Protein AF-A0A932JBV2-F1 (afdb_monomer_lite)

Sequence (285 aa):
MGPLNLKDMANRTVQHQVPENVKLKHADCPDIVRLELTNTCNLACPHCRHHSKEKRKPENYSPYYKTPIDMTEDQVAAIFDEVAPYKPSVTLNVANEPLIAHTFPFAVRKVKECGLSGTFNTNGVTLDRKIAQLLVDVEYDSVNISIDAVTPETLKLARGITRLDHLIKNVEMLLEIRGEKKTPRVGVTFVETDYNYHEIVWNGERMNKLRDLHNSGRWDEIPFCQPCDYWVETFDMKEEERDGFLIRNPSPYTTFYNVKSRLDNWNKDLHDRQGTGKTRDHSDI

Structure (mmCIF, N/CA/C/O backbone):
data_AF-A0A932JBV2-F1
#
_entry.id   AF-A0A932JBV2-F1
#
loop_
_atom_site.group_PDB
_atom_site.id
_atom_site.type_symbol
_atom_site.label_atom_id
_atom_site.label_alt_id
_atom_site.label_comp_id
_atom_site.label_asym_id
_atom_site.label_entity_id
_atom_site.label_seq_id
_atom_site.pdbx_PDB_ins_code
_atom_site.Cartn_x
_atom_site.Cartn_y
_atom_site.Cartn_z
_atom_site.occupancy
_atom_site.B_iso_or_equiv
_atom_site.auth_seq_id
_atom_site.auth_comp_id
_atom_site.auth_asym_id
_atom_site.auth_atom_id
_atom_site.pdbx_PDB_model_num
ATOM 1 N N . MET A 1 1 ? 0.373 15.669 -43.348 1.00 37.44 1 MET A N 1
ATOM 2 C CA . MET A 1 1 ? -0.234 15.928 -42.025 1.00 37.44 1 MET A CA 1
ATOM 3 C C . MET A 1 1 ? 0.853 16.518 -41.145 1.00 37.44 1 MET A C 1
ATOM 5 O O . MET A 1 1 ? 1.926 15.933 -41.093 1.00 37.44 1 MET A O 1
ATOM 9 N N . GLY A 1 2 ? 0.643 17.710 -40.581 1.00 38.84 2 GLY A N 1
ATOM 10 C CA . GLY A 1 2 ? 1.632 18.351 -39.705 1.00 38.84 2 GLY A CA 1
ATOM 11 C C . GLY A 1 2 ? 1.777 17.615 -38.364 1.00 38.84 2 GLY A C 1
ATOM 12 O O . GLY A 1 2 ? 0.879 16.852 -38.002 1.00 38.84 2 GLY A O 1
ATOM 13 N N . PRO A 1 3 ? 2.890 17.812 -37.636 1.00 35.19 3 PRO A N 1
ATOM 14 C CA . PRO A 1 3 ? 3.133 17.132 -36.370 1.00 35.19 3 PRO A CA 1
ATOM 15 C C . PRO A 1 3 ? 2.119 17.580 -35.307 1.00 35.19 3 PRO A C 1
ATOM 17 O O . PRO A 1 3 ? 1.894 18.773 -35.107 1.00 35.19 3 PRO A O 1
ATOM 20 N N . LEU A 1 4 ? 1.503 16.606 -34.635 1.00 35.00 4 LEU A N 1
ATOM 21 C CA . LEU A 1 4 ? 0.584 16.815 -33.515 1.00 35.00 4 LEU A CA 1
ATOM 22 C C . LEU A 1 4 ? 1.307 17.523 -32.357 1.00 35.00 4 LEU A C 1
ATOM 24 O O . LEU A 1 4 ? 2.302 17.030 -31.829 1.00 35.00 4 LEU A O 1
ATOM 28 N N . ASN A 1 5 ? 0.797 18.692 -31.971 1.00 37.09 5 ASN A N 1
ATOM 29 C CA . ASN A 1 5 ? 1.3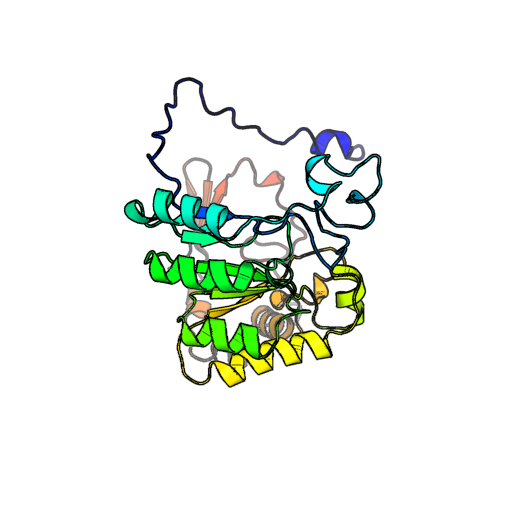02 19.519 -30.881 1.00 37.09 5 ASN A CA 1
ATOM 30 C C . ASN A 1 5 ? 0.804 18.984 -29.524 1.00 37.09 5 ASN A C 1
ATOM 32 O O . ASN A 1 5 ? -0.398 18.914 -29.275 1.00 37.09 5 ASN A O 1
ATOM 36 N N . LEU A 1 6 ? 1.731 18.662 -28.616 1.00 37.84 6 LEU A N 1
ATOM 37 C CA . LEU A 1 6 ? 1.460 18.199 -27.244 1.00 37.84 6 LEU A CA 1
ATOM 38 C C . LEU A 1 6 ? 0.549 19.141 -26.430 1.00 37.84 6 LEU A C 1
ATOM 40 O O . LEU A 1 6 ? -0.163 18.677 -25.539 1.00 37.84 6 LEU A O 1
ATOM 44 N N . LYS A 1 7 ? 0.511 20.445 -26.744 1.00 38.88 7 LYS A N 1
ATOM 45 C CA . LYS A 1 7 ? -0.398 21.406 -26.091 1.00 38.88 7 LYS A CA 1
ATOM 46 C C . LYS A 1 7 ? -1.871 21.178 -26.450 1.00 38.88 7 LYS A C 1
ATOM 48 O O . LYS A 1 7 ? -2.731 21.436 -25.613 1.00 38.88 7 LYS A O 1
ATOM 53 N N . ASP A 1 8 ? -2.165 20.639 -27.633 1.00 40.28 8 ASP A N 1
ATOM 54 C CA . ASP A 1 8 ? -3.545 20.402 -28.081 1.00 40.28 8 ASP A CA 1
ATOM 55 C C . ASP A 1 8 ? -4.151 19.130 -27.464 1.00 40.28 8 ASP A C 1
ATOM 57 O O . ASP A 1 8 ? -5.373 18.993 -27.377 1.00 40.28 8 ASP A O 1
ATOM 61 N N . MET A 1 9 ? -3.311 18.204 -26.985 1.00 40.78 9 MET A N 1
ATOM 62 C CA . MET A 1 9 ? -3.751 16.975 -26.312 1.00 40.78 9 MET A CA 1
ATOM 63 C C . MET A 1 9 ? -4.092 17.198 -24.832 1.00 40.78 9 MET A C 1
ATOM 65 O O . MET A 1 9 ? -5.003 16.552 -24.317 1.00 40.78 9 MET A O 1
ATOM 69 N N . ALA A 1 10 ? -3.430 18.144 -24.158 1.00 37.16 10 ALA A N 1
ATOM 70 C CA . ALA A 1 10 ? -3.670 18.444 -22.742 1.00 37.16 10 ALA A CA 1
ATOM 71 C C . ALA A 1 10 ? -5.063 19.058 -22.472 1.00 37.16 10 ALA A C 1
ATOM 73 O O . ALA A 1 10 ? -5.629 18.870 -21.396 1.00 37.16 10 ALA A O 1
ATOM 74 N N . ASN A 1 11 ? -5.656 19.727 -23.466 1.00 37.28 11 ASN A N 1
ATOM 75 C CA . ASN A 1 11 ? -6.971 20.371 -23.352 1.00 37.28 11 ASN A CA 1
ATOM 76 C C . ASN A 1 11 ? -8.160 19.453 -23.691 1.00 37.28 11 ASN A C 1
ATOM 78 O O . ASN A 1 11 ? -9.303 19.899 -23.650 1.00 37.28 11 ASN A O 1
ATOM 82 N N . ARG A 1 12 ? -7.931 18.167 -24.001 1.00 38.06 12 ARG A N 1
ATOM 83 C CA . ARG A 1 12 ? -9.000 17.187 -24.290 1.00 38.06 12 ARG A CA 1
ATOM 84 C C . ARG A 1 12 ? -9.457 16.388 -23.071 1.00 38.06 12 ARG A C 1
ATOM 86 O O . ARG A 1 12 ? -10.070 15.332 -23.222 1.00 38.06 12 ARG A O 1
ATOM 93 N N . THR A 1 13 ? -9.203 16.883 -21.863 1.00 34.75 13 THR A N 1
ATOM 94 C CA . THR A 1 13 ? -9.929 16.378 -20.698 1.00 34.75 13 THR A CA 1
ATOM 95 C C . THR A 1 13 ? -11.369 16.839 -20.857 1.00 34.75 13 THR A C 1
ATOM 97 O O . THR A 1 13 ? -11.682 18.000 -20.606 1.00 34.75 13 THR A O 1
ATOM 100 N N . VAL A 1 14 ? -12.243 15.951 -21.330 1.00 35.62 14 VAL A N 1
ATOM 101 C CA . VAL A 1 14 ? -13.686 16.156 -21.232 1.00 35.62 14 VAL A CA 1
ATOM 102 C C . VAL A 1 14 ? -13.983 16.217 -19.737 1.00 35.62 14 VAL A C 1
ATOM 104 O O . VAL A 1 14 ? -14.142 15.194 -19.077 1.00 35.62 14 VAL A O 1
ATOM 107 N N . GLN A 1 15 ? -13.981 17.421 -19.168 1.00 39.69 15 GLN A N 1
ATOM 108 C CA . GLN A 1 15 ? -14.648 17.649 -17.903 1.00 39.69 15 GLN A CA 1
ATOM 109 C C . GLN A 1 15 ? -16.124 17.447 -18.207 1.00 39.69 15 GLN A C 1
ATOM 111 O O . GLN A 1 15 ? -16.790 18.341 -18.726 1.00 39.69 15 GLN 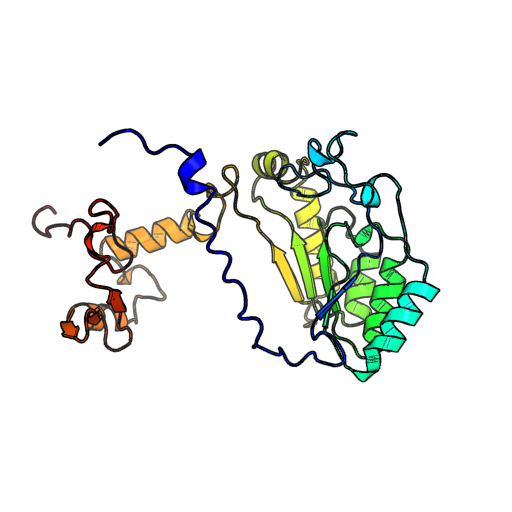A O 1
ATOM 116 N N . HIS A 1 16 ? -16.625 16.240 -17.959 1.00 42.59 16 HIS A N 1
ATOM 117 C CA . HIS A 1 16 ? -18.056 16.038 -17.837 1.00 42.59 16 HIS A CA 1
ATOM 118 C C . HIS A 1 16 ? -18.501 16.891 -16.650 1.00 42.59 16 HIS A C 1
ATOM 120 O O . HIS A 1 16 ? -18.395 16.478 -15.498 1.00 42.59 16 HIS A O 1
ATOM 126 N N . GLN A 1 17 ? -18.918 18.124 -16.935 1.00 47.06 17 GLN A N 1
ATOM 127 C CA . GLN A 1 17 ? -19.646 18.933 -15.979 1.00 47.06 17 GLN A CA 1
ATOM 128 C C . GLN A 1 17 ? -20.904 18.139 -15.647 1.00 47.06 17 GLN A C 1
ATOM 130 O O . GLN A 1 17 ? -21.738 17.884 -16.517 1.00 47.06 17 GLN A O 1
ATOM 135 N N . VAL A 1 18 ? -20.973 17.655 -14.409 1.00 51.88 18 VAL A N 1
ATOM 136 C CA . VAL A 1 18 ? -22.175 17.020 -13.880 1.00 51.88 18 VAL A CA 1
ATOM 137 C C . VAL A 1 18 ? -23.300 18.050 -14.040 1.00 51.88 18 VAL A C 1
ATOM 139 O O . VAL A 1 18 ? -23.134 19.167 -13.547 1.00 51.88 18 VAL A O 1
ATOM 142 N N . PRO A 1 19 ? -24.388 17.739 -14.768 1.00 57.28 19 PRO A N 1
ATOM 143 C CA . PRO A 1 19 ? -25.463 18.697 -14.998 1.00 57.28 19 PRO A CA 1
ATOM 144 C C . PRO A 1 19 ? -25.981 19.256 -13.667 1.00 57.28 19 PRO A C 1
ATOM 146 O O . PRO A 1 19 ? -26.176 18.491 -12.723 1.00 57.28 19 PRO A O 1
ATOM 149 N N . GLU A 1 20 ? -26.213 20.571 -13.582 1.00 58.66 20 GLU A N 1
ATOM 150 C CA . GLU A 1 20 ? -26.585 21.289 -12.341 1.00 58.66 20 GLU A CA 1
ATOM 151 C C . GLU A 1 20 ? -27.836 20.720 -11.638 1.00 58.66 20 GLU A C 1
ATOM 153 O O . GLU A 1 20 ? -28.064 20.924 -10.447 1.00 58.66 20 GLU A O 1
ATOM 158 N N . ASN A 1 21 ? -28.651 19.974 -12.377 1.00 63.06 21 ASN A N 1
ATOM 159 C CA . ASN A 1 21 ? -29.876 19.312 -11.949 1.00 63.06 21 ASN A CA 1
ATOM 160 C C . ASN A 1 21 ? -29.677 17.881 -11.409 1.00 63.06 21 ASN A C 1
ATOM 162 O O . ASN A 1 21 ? -30.640 17.278 -10.929 1.00 63.06 21 ASN A O 1
ATOM 166 N N . VAL A 1 22 ? -28.459 17.330 -11.432 1.00 57.31 22 VAL A N 1
ATOM 167 C CA . VAL A 1 22 ? -28.144 16.050 -10.781 1.00 57.31 22 VAL A CA 1
ATOM 168 C C . VAL A 1 22 ? -27.859 16.305 -9.304 1.00 57.31 22 VAL A C 1
ATOM 170 O O . VAL A 1 22 ? -26.727 16.544 -8.890 1.00 57.31 22 VAL A O 1
ATOM 173 N N . LYS A 1 23 ? -28.902 16.216 -8.474 1.00 55.53 23 LYS A N 1
ATOM 174 C CA . LYS A 1 23 ? -28.726 16.091 -7.023 1.00 55.53 23 LYS A CA 1
ATOM 175 C C . LYS A 1 23 ? -28.191 14.695 -6.721 1.00 55.53 23 LYS A C 1
ATOM 177 O O . LYS A 1 23 ? -28.963 13.743 -6.604 1.00 55.53 23 LYS A O 1
ATOM 182 N N . LEU A 1 24 ? -26.871 14.568 -6.619 1.00 57.44 24 LEU A N 1
ATOM 183 C CA . LEU A 1 24 ? -26.256 13.374 -6.050 1.00 57.44 24 LEU A CA 1
ATOM 184 C C . LEU A 1 24 ? -26.813 13.203 -4.630 1.00 57.44 24 LEU A C 1
ATOM 186 O O . LEU A 1 24 ? -26.776 14.134 -3.827 1.00 57.44 24 LEU A O 1
ATOM 190 N N . LYS A 1 25 ? -27.382 12.032 -4.324 1.00 57.00 25 LYS A N 1
ATOM 191 C CA . LYS A 1 25 ? -27.710 11.691 -2.937 1.00 57.00 25 LYS A CA 1
ATOM 192 C C . LYS A 1 25 ? -26.389 11.605 -2.180 1.00 57.00 25 LYS A C 1
ATOM 194 O O . LYS A 1 25 ? -25.615 10.682 -2.414 1.00 57.00 25 LYS A O 1
ATOM 199 N N . HIS A 1 26 ? -26.122 12.575 -1.316 1.00 60.12 26 HIS A N 1
ATOM 200 C CA . HIS A 1 26 ? -25.017 12.475 -0.375 1.00 60.12 26 HIS A CA 1
ATOM 201 C C . HIS A 1 26 ? -25.437 11.504 0.728 1.00 60.12 26 HIS A C 1
ATOM 203 O O . HIS A 1 26 ? -26.492 11.685 1.333 1.00 60.12 26 HIS A O 1
ATOM 209 N N . ALA A 1 27 ? -24.658 10.442 0.924 1.00 70.00 27 ALA A N 1
ATOM 210 C CA . ALA A 1 27 ? -24.788 9.601 2.104 1.00 70.00 27 ALA A CA 1
ATOM 211 C C . ALA A 1 27 ? -24.362 10.400 3.344 1.00 70.00 27 ALA A C 1
ATOM 213 O O . ALA A 1 27 ? -23.522 11.296 3.239 1.00 70.00 27 ALA A O 1
ATOM 214 N N . ASP A 1 28 ? -24.912 10.051 4.507 1.00 80.94 28 ASP A N 1
ATOM 215 C CA . ASP A 1 28 ? -24.570 10.700 5.780 1.00 80.94 28 ASP A CA 1
ATOM 216 C C . ASP A 1 28 ? -23.093 10.474 6.172 1.00 80.94 28 ASP A C 1
ATOM 218 O O . ASP A 1 28 ? -22.513 11.268 6.907 1.00 80.94 28 ASP A O 1
ATOM 222 N N . CYS A 1 29 ? -22.459 9.422 5.637 1.00 85.81 29 CYS A N 1
ATOM 223 C CA . CYS A 1 29 ? -21.041 9.104 5.809 1.00 85.81 29 CYS A CA 1
ATOM 224 C C . CYS A 1 29 ? -20.475 8.463 4.522 1.00 85.81 29 CYS A C 1
ATOM 226 O O . CYS A 1 29 ? -21.205 7.729 3.848 1.00 85.81 29 CYS A O 1
ATOM 228 N N . PRO A 1 30 ? -19.207 8.720 4.140 1.00 89.56 30 PRO A N 1
ATOM 229 C CA . PRO A 1 30 ? -18.569 8.043 3.010 1.00 89.56 30 PRO A CA 1
ATOM 230 C C . PRO A 1 30 ? -18.284 6.562 3.300 1.00 89.56 30 PRO A C 1
ATOM 232 O O . PRO A 1 30 ? -17.820 6.224 4.382 1.00 89.56 30 PRO A O 1
ATOM 235 N N . ASP A 1 31 ? -18.427 5.692 2.293 1.00 92.31 31 ASP A N 1
ATOM 236 C CA . ASP A 1 31 ? -18.121 4.252 2.415 1.00 92.31 31 ASP A CA 1
ATOM 237 C C . ASP A 1 31 ? -16.643 3.963 2.739 1.00 92.31 31 ASP A C 1
ATOM 239 O O . ASP A 1 31 ? -16.300 2.907 3.275 1.00 92.31 31 ASP A O 1
ATOM 243 N N . ILE A 1 32 ? -15.749 4.891 2.379 1.00 94.69 32 ILE A N 1
ATOM 244 C CA . ILE A 1 32 ? -14.308 4.792 2.615 1.00 94.69 32 ILE A CA 1
ATOM 245 C C . ILE A 1 32 ? -13.821 6.078 3.275 1.00 94.69 32 ILE A C 1
ATOM 247 O O . ILE A 1 32 ? -13.860 7.152 2.673 1.00 94.69 32 ILE A O 1
ATOM 251 N N . VAL A 1 33 ? -13.271 5.946 4.477 1.00 95.56 33 VAL A N 1
ATOM 252 C CA . VAL A 1 33 ? -12.585 7.020 5.196 1.00 95.56 33 VAL A CA 1
ATOM 253 C C . VAL A 1 33 ? -11.087 6.808 5.046 1.00 95.56 33 VAL A C 1
ATOM 255 O O . VAL A 1 33 ? -10.543 5.800 5.494 1.00 95.56 33 VAL A O 1
ATOM 258 N N . ARG A 1 34 ? -10.393 7.758 4.417 1.00 96.56 34 ARG A N 1
ATOM 259 C CA . ARG A 1 34 ? -8.928 7.738 4.346 1.00 96.56 34 ARG A CA 1
ATOM 260 C C . ARG A 1 34 ? -8.356 8.769 5.302 1.00 96.56 34 ARG A C 1
ATOM 262 O O . ARG A 1 34 ? -8.754 9.929 5.243 1.00 96.56 34 ARG A O 1
ATOM 269 N N . LEU A 1 35 ? -7.427 8.347 6.150 1.00 95.31 35 LEU A N 1
ATOM 270 C CA . LEU A 1 35 ? -6.870 9.174 7.210 1.00 95.31 35 LEU A CA 1
ATOM 271 C C . LEU A 1 35 ? -5.343 9.176 7.142 1.00 95.31 35 LEU A C 1
ATOM 273 O O . LEU A 1 35 ? -4.709 8.124 7.194 1.00 95.31 35 LEU A O 1
ATOM 277 N N . GLU A 1 36 ? -4.754 10.366 7.049 1.00 94.50 36 GLU A N 1
ATOM 278 C CA . GLU A 1 36 ? -3.314 10.565 7.210 1.00 94.50 36 GLU A CA 1
ATOM 279 C C . GLU A 1 36 ? -3.002 10.781 8.692 1.00 94.50 36 GLU A C 1
ATOM 281 O O . GLU A 1 36 ? -3.262 11.851 9.233 1.00 94.50 36 GLU A O 1
ATOM 286 N N . LEU A 1 37 ? -2.433 9.770 9.355 1.00 96.94 37 LEU A N 1
ATOM 287 C CA . LEU A 1 37 ? -2.010 9.885 10.762 1.00 96.94 37 LEU A CA 1
ATOM 288 C C . LEU A 1 37 ? -0.839 10.858 10.950 1.00 96.94 37 LEU A C 1
ATOM 290 O O . LEU A 1 37 ? -0.666 11.447 12.012 1.00 96.94 37 LEU A O 1
ATOM 294 N N . THR A 1 38 ? -0.039 11.001 9.898 1.00 96.75 38 THR A N 1
ATOM 295 C CA . THR A 1 38 ? 1.028 11.982 9.747 1.00 96.75 38 THR A CA 1
ATOM 296 C C . THR A 1 38 ? 1.000 12.474 8.311 1.00 96.75 38 THR A C 1
ATOM 298 O O . THR A 1 38 ? 0.657 11.699 7.420 1.00 96.75 38 THR A O 1
ATOM 301 N N . ASN A 1 39 ? 1.398 13.713 8.045 1.00 95.50 39 ASN A N 1
ATOM 302 C CA . ASN A 1 39 ? 1.556 14.205 6.671 1.00 95.50 39 ASN A CA 1
ATOM 303 C C . ASN A 1 39 ? 2.951 13.903 6.084 1.00 95.50 39 ASN A C 1
ATOM 305 O O . ASN A 1 39 ? 3.285 14.357 4.989 1.00 95.50 39 ASN A O 1
ATOM 309 N N . THR A 1 40 ? 3.800 13.166 6.801 1.00 95.81 40 THR A N 1
ATOM 310 C CA . THR A 1 40 ? 5.201 12.943 6.427 1.00 95.81 40 THR A CA 1
ATOM 311 C C . THR A 1 40 ? 5.442 11.597 5.736 1.00 95.81 40 THR A C 1
ATOM 313 O O . THR A 1 40 ? 4.624 10.679 5.761 1.00 95.81 40 THR A O 1
ATOM 316 N N . CYS A 1 41 ? 6.594 11.476 5.071 1.00 96.12 41 CYS A N 1
ATOM 317 C CA . CYS A 1 41 ? 7.062 10.229 4.473 1.00 96.12 41 CYS A CA 1
ATOM 318 C C . CYS A 1 41 ? 8.590 10.148 4.573 1.00 96.12 41 CYS A C 1
ATOM 320 O O . CYS A 1 41 ? 9.293 11.114 4.254 1.00 96.12 41 CYS A O 1
ATOM 322 N N . ASN A 1 42 ? 9.111 8.989 4.972 1.00 96.12 42 ASN A N 1
ATOM 323 C CA . ASN A 1 42 ? 10.549 8.723 5.088 1.00 96.12 42 ASN A CA 1
ATOM 324 C C . ASN A 1 42 ? 11.238 8.438 3.739 1.00 96.12 42 ASN A C 1
ATOM 326 O O . ASN A 1 42 ? 12.462 8.343 3.695 1.00 96.12 42 ASN A O 1
ATOM 330 N N . LEU A 1 43 ? 10.484 8.344 2.638 1.00 96.25 43 LEU A N 1
ATOM 331 C CA . LEU A 1 43 ? 11.013 8.235 1.277 1.00 96.25 43 LEU A CA 1
ATOM 332 C C . LEU A 1 43 ? 10.699 9.482 0.441 1.00 96.25 43 LEU A C 1
ATOM 334 O O . LEU A 1 43 ? 9.841 10.295 0.782 1.00 96.25 43 LEU A O 1
ATOM 338 N N . ALA A 1 44 ? 11.400 9.614 -0.686 1.00 94.81 44 ALA A N 1
ATOM 339 C CA . ALA A 1 44 ? 11.208 10.685 -1.664 1.00 94.81 44 ALA A CA 1
ATOM 340 C C . ALA A 1 44 ? 11.098 10.118 -3.089 1.00 94.81 44 ALA A C 1
ATOM 342 O O . ALA A 1 44 ? 11.844 10.517 -3.988 1.00 94.81 44 ALA A O 1
ATOM 343 N N . CYS A 1 45 ? 10.192 9.149 -3.273 1.00 95.06 45 CYS A N 1
ATOM 344 C CA . CYS A 1 45 ? 9.992 8.425 -4.533 1.00 95.06 45 CYS A CA 1
ATOM 345 C C . CYS A 1 45 ? 9.792 9.408 -5.705 1.00 95.06 45 CYS A C 1
ATOM 347 O O . CYS A 1 45 ? 8.961 10.312 -5.572 1.00 95.06 45 CYS A O 1
ATOM 349 N N . PRO A 1 46 ? 10.492 9.264 -6.848 1.00 92.69 46 PRO A N 1
ATOM 350 C CA . PRO A 1 46 ? 10.414 10.239 -7.941 1.00 92.69 46 PRO A CA 1
ATOM 351 C C . PRO A 1 46 ? 9.009 10.468 -8.509 1.00 92.69 46 PRO A C 1
ATOM 353 O O . PRO A 1 46 ? 8.659 11.605 -8.811 1.00 92.69 46 PRO A O 1
ATOM 356 N N . HIS A 1 47 ? 8.176 9.425 -8.586 1.00 90.88 47 HIS A N 1
ATOM 357 C CA . HIS A 1 47 ? 6.793 9.529 -9.068 1.00 90.88 47 HIS A CA 1
ATOM 358 C C . HIS A 1 47 ? 5.810 10.090 -8.020 1.00 90.88 47 HIS A C 1
ATOM 360 O O . HIS A 1 47 ? 4.637 10.317 -8.323 1.00 90.88 47 HIS A O 1
ATOM 366 N N . CYS A 1 48 ? 6.247 10.302 -6.771 1.00 92.75 48 CYS A N 1
ATOM 367 C CA . CYS A 1 48 ? 5.360 10.767 -5.713 1.00 92.75 48 CYS A CA 1
ATOM 368 C C . CYS A 1 48 ? 4.888 12.201 -5.985 1.00 92.75 48 CYS A C 1
ATOM 370 O O . CYS A 1 48 ? 5.683 13.127 -6.173 1.00 92.75 48 CYS A O 1
ATOM 372 N N . ARG A 1 49 ? 3.567 12.396 -5.933 1.00 90.88 49 ARG A N 1
ATOM 373 C CA . ARG A 1 49 ? 2.922 13.695 -6.173 1.00 90.88 49 ARG A CA 1
ATOM 374 C C . ARG A 1 49 ? 3.122 14.699 -5.033 1.00 90.88 49 ARG A C 1
ATOM 376 O O . ARG A 1 49 ? 2.899 15.886 -5.252 1.00 90.88 49 ARG A O 1
ATOM 383 N N . HIS A 1 50 ? 3.567 14.228 -3.866 1.00 90.81 50 HIS A N 1
ATOM 384 C CA . HIS A 1 50 ? 3.669 15.017 -2.634 1.00 90.81 50 HIS A CA 1
ATOM 385 C C . HIS A 1 50 ? 5.104 15.077 -2.098 1.00 90.81 50 HIS A C 1
ATOM 387 O O . HIS A 1 50 ? 5.622 16.161 -1.865 1.00 90.81 50 HIS A O 1
ATOM 393 N N . HIS A 1 51 ? 5.779 13.931 -1.974 1.00 92.75 51 HIS A N 1
ATOM 394 C CA . HIS A 1 51 ? 7.060 13.804 -1.260 1.00 92.75 51 HIS A CA 1
ATOM 395 C C . HIS A 1 51 ? 8.290 13.602 -2.150 1.00 92.75 51 HIS A C 1
ATOM 397 O O . HIS A 1 51 ? 9.389 13.413 -1.631 1.00 92.75 51 HIS A O 1
ATOM 403 N N . SER A 1 52 ? 8.151 13.638 -3.478 1.00 92.81 52 SER A N 1
ATOM 404 C CA . SER A 1 52 ? 9.316 13.552 -4.369 1.00 92.81 52 SER A CA 1
ATOM 405 C C . SER A 1 52 ? 10.272 14.730 -4.150 1.00 92.81 52 SER A C 1
ATOM 407 O O . SER A 1 52 ? 9.873 15.802 -3.687 1.00 92.81 52 SER A O 1
ATOM 409 N N . LYS A 1 53 ? 11.548 14.557 -4.521 1.00 91.31 53 LYS A N 1
ATOM 410 C CA . LYS A 1 53 ? 12.553 15.633 -4.423 1.00 91.31 53 LYS A CA 1
ATOM 411 C C . LYS A 1 53 ? 12.109 16.915 -5.136 1.00 91.31 53 LYS A C 1
ATOM 413 O O . LYS A 1 53 ? 12.345 17.999 -4.621 1.00 91.31 53 LYS A O 1
ATOM 418 N N . GLU A 1 54 ? 11.436 16.783 -6.279 1.00 90.50 54 GLU A N 1
ATOM 419 C CA . GLU A 1 54 ? 10.918 17.921 -7.044 1.00 90.50 54 GLU A CA 1
ATOM 420 C C . GLU A 1 54 ? 9.785 18.651 -6.317 1.00 90.50 54 GLU A C 1
ATOM 422 O O . GLU A 1 54 ? 9.720 19.880 -6.324 1.00 90.50 54 GLU A O 1
ATOM 427 N N . LYS A 1 55 ? 8.893 17.896 -5.669 1.00 89.19 55 LYS A N 1
ATOM 428 C CA . LYS A 1 55 ? 7.746 18.453 -4.947 1.00 89.19 55 LYS A CA 1
ATOM 429 C C . LYS A 1 55 ? 8.135 19.086 -3.623 1.00 89.19 55 LYS A C 1
ATOM 431 O O . LYS A 1 55 ? 7.518 20.068 -3.246 1.00 89.19 55 LYS A O 1
ATOM 436 N N . ARG A 1 56 ? 9.180 18.584 -2.964 1.00 88.38 56 ARG A N 1
ATOM 437 C CA . ARG A 1 56 ? 9.720 19.154 -1.719 1.00 88.38 56 ARG A CA 1
ATOM 438 C C . ARG A 1 56 ? 10.496 20.462 -1.914 1.00 88.38 56 ARG A C 1
ATOM 440 O O . ARG A 1 56 ? 10.905 21.064 -0.924 1.00 88.38 56 ARG A O 1
ATOM 447 N N . LYS A 1 57 ? 10.697 20.924 -3.153 1.00 87.44 57 LYS A N 1
ATOM 448 C CA . LYS A 1 57 ? 11.265 22.254 -3.409 1.00 87.44 57 LYS A CA 1
ATOM 449 C C . LYS A 1 57 ? 10.346 23.351 -2.834 1.00 87.44 57 LYS A C 1
ATOM 451 O O . LYS A 1 57 ? 9.128 23.239 -3.002 1.00 87.44 57 LYS A O 1
ATOM 456 N N . PRO A 1 58 ? 10.877 24.399 -2.172 1.00 83.19 58 PRO A N 1
ATOM 457 C CA . PRO A 1 58 ? 10.074 25.416 -1.478 1.00 83.19 58 PRO A CA 1
ATOM 458 C C . PRO A 1 58 ? 8.942 26.048 -2.305 1.00 83.19 58 PRO A C 1
ATOM 460 O O . PRO A 1 58 ? 7.876 26.356 -1.758 1.00 83.19 58 PRO A O 1
ATOM 463 N N . GLU A 1 59 ? 9.178 26.221 -3.604 1.00 87.38 59 GLU A N 1
ATOM 464 C CA . GLU A 1 59 ? 8.271 26.794 -4.599 1.00 87.38 59 GLU A CA 1
ATOM 465 C C . GLU A 1 59 ? 7.126 25.855 -5.014 1.00 87.38 59 GLU A C 1
ATOM 467 O O . GLU A 1 59 ? 6.055 26.326 -5.387 1.00 87.38 59 GLU A O 1
ATOM 472 N N . ASN A 1 60 ? 7.325 24.539 -4.907 1.00 83.88 60 ASN A N 1
ATOM 473 C CA . ASN A 1 60 ? 6.383 23.514 -5.372 1.00 83.88 60 ASN A CA 1
ATOM 474 C C . ASN A 1 60 ? 5.642 22.815 -4.228 1.00 83.88 60 ASN A C 1
ATOM 476 O O . ASN A 1 60 ? 4.632 22.143 -4.463 1.00 83.88 60 ASN A O 1
ATOM 480 N N . TYR A 1 61 ? 6.167 22.914 -3.006 1.00 81.19 61 TYR A N 1
ATOM 481 C CA . TYR A 1 61 ? 5.662 22.144 -1.882 1.00 81.19 61 TYR A CA 1
ATOM 482 C C . TYR A 1 61 ? 4.389 22.782 -1.334 1.00 81.19 61 TYR A C 1
ATOM 484 O O . TYR A 1 61 ? 4.382 23.957 -0.958 1.00 81.19 61 TYR A O 1
ATOM 492 N N . SER A 1 62 ? 3.297 22.016 -1.294 1.00 86.31 62 SER A N 1
ATOM 493 C CA . SER A 1 62 ? 2.032 22.502 -0.734 1.00 86.31 62 SER A CA 1
ATOM 494 C C . SER A 1 62 ? 2.238 22.940 0.724 1.00 86.31 62 SER A C 1
ATOM 496 O O . SER A 1 62 ? 2.930 22.230 1.463 1.00 86.31 62 SER A O 1
ATOM 498 N N . PRO A 1 63 ? 1.639 24.068 1.166 1.00 89.31 63 PRO A N 1
ATOM 499 C CA . PRO A 1 63 ? 1.762 24.553 2.540 1.00 89.31 63 PRO A CA 1
ATOM 500 C C . PRO A 1 63 ? 1.484 23.481 3.594 1.00 89.31 63 PRO A C 1
ATOM 502 O O . PRO A 1 63 ? 2.187 23.428 4.597 1.00 89.31 63 PRO A O 1
ATOM 505 N N . TYR A 1 64 ? 0.524 22.590 3.323 1.00 90.12 64 TYR A N 1
ATOM 506 C CA . TYR A 1 64 ? 0.153 21.500 4.223 1.00 90.12 64 TYR A CA 1
ATOM 507 C C . TYR A 1 64 ? 1.331 20.588 4.580 1.00 90.12 64 TYR A C 1
ATOM 509 O O . TYR A 1 64 ? 1.432 20.169 5.722 1.00 90.12 64 TYR A O 1
ATOM 517 N N . TYR A 1 65 ? 2.243 20.313 3.643 1.00 89.69 65 TYR A N 1
ATOM 518 C CA . TYR A 1 65 ? 3.353 19.381 3.860 1.00 89.69 65 TYR A CA 1
ATOM 519 C C . TYR A 1 65 ? 4.656 20.063 4.317 1.00 89.69 65 TYR A C 1
ATOM 521 O O . TYR A 1 65 ? 5.632 19.372 4.616 1.00 89.69 65 TYR A O 1
ATOM 529 N N . LYS A 1 66 ? 4.700 21.407 4.375 1.00 87.06 66 LYS A N 1
ATOM 530 C CA . LYS A 1 66 ? 5.892 22.175 4.801 1.00 87.06 66 LYS A CA 1
ATOM 531 C C . LYS A 1 66 ? 6.208 22.003 6.285 1.00 87.06 66 LYS A C 1
ATOM 533 O O . LYS A 1 66 ? 7.377 22.049 6.658 1.00 87.06 66 LYS A O 1
ATOM 538 N N . THR A 1 67 ? 5.179 21.792 7.098 1.00 90.00 67 THR A N 1
ATOM 539 C CA . THR A 1 67 ? 5.303 21.559 8.536 1.00 90.00 67 THR A CA 1
ATOM 540 C C . THR A 1 67 ? 4.831 20.141 8.841 1.00 90.00 67 THR A C 1
ATOM 542 O O . THR A 1 67 ? 3.707 19.807 8.461 1.00 90.00 67 THR A O 1
ATOM 545 N N . PRO A 1 68 ? 5.651 19.302 9.499 1.00 92.56 68 PRO A N 1
ATOM 546 C CA . PRO A 1 68 ? 5.210 18.001 9.985 1.00 92.56 68 PRO A CA 1
ATOM 547 C C . PRO A 1 68 ? 3.999 18.138 10.908 1.00 92.56 68 PRO A C 1
ATOM 549 O O . PRO A 1 68 ? 4.002 18.963 11.823 1.00 92.56 68 PRO A O 1
ATOM 552 N N . ILE A 1 69 ? 2.970 17.344 10.645 1.00 93.62 69 ILE A N 1
ATOM 553 C CA . ILE A 1 69 ? 1.759 17.250 11.456 1.00 93.62 69 ILE A CA 1
ATOM 554 C C . ILE A 1 69 ? 1.563 15.778 11.782 1.00 93.62 69 ILE A C 1
ATOM 556 O O . ILE A 1 69 ? 1.546 14.954 10.868 1.00 93.62 69 ILE A O 1
ATOM 560 N N . ASP A 1 70 ? 1.362 15.486 13.061 1.00 95.75 70 ASP A N 1
ATOM 561 C CA . ASP A 1 70 ? 0.989 14.172 13.571 1.00 95.75 70 ASP A CA 1
ATOM 562 C C . ASP A 1 70 ? -0.322 14.297 14.345 1.00 95.75 70 ASP A C 1
ATOM 564 O O . ASP A 1 70 ? -0.510 15.232 15.127 1.00 95.75 70 ASP A O 1
ATOM 568 N N . MET A 1 71 ? -1.235 13.356 14.120 1.00 96.38 71 MET A N 1
ATOM 569 C CA . MET A 1 71 ? -2.467 13.266 14.895 1.00 96.38 71 MET A CA 1
ATOM 570 C C . MET A 1 71 ? -2.189 12.733 16.300 1.00 96.38 71 MET A C 1
ATOM 572 O O . MET A 1 71 ? -1.389 11.810 16.462 1.00 96.38 71 MET A O 1
ATOM 576 N N . THR A 1 72 ? -2.905 13.248 17.300 1.00 98.00 72 THR A N 1
ATOM 577 C CA . THR A 1 72 ? -2.935 12.663 18.649 1.00 98.00 72 THR A CA 1
ATOM 578 C C . THR A 1 72 ? -3.858 11.443 18.703 1.00 98.00 72 THR A C 1
ATOM 580 O O . THR A 1 72 ? -4.748 11.283 17.865 1.00 98.00 72 THR A O 1
ATOM 583 N N . GLU A 1 73 ? -3.678 10.580 19.706 1.00 98.38 73 GLU A N 1
ATOM 584 C CA . GLU A 1 73 ? -4.570 9.430 19.923 1.00 98.38 73 GLU A CA 1
ATOM 585 C C . GLU A 1 73 ? -6.028 9.875 20.134 1.00 98.38 73 GLU A C 1
ATOM 587 O O . GLU A 1 73 ? -6.928 9.290 19.537 1.00 98.38 73 GLU A O 1
ATOM 592 N N . ASP A 1 74 ? -6.259 10.972 20.865 1.00 98.19 74 ASP A N 1
ATOM 593 C CA . ASP A 1 74 ? -7.598 11.545 21.073 1.00 98.19 74 ASP A CA 1
ATOM 594 C C . ASP A 1 74 ? -8.262 11.982 19.759 1.00 98.19 74 ASP A C 1
ATOM 596 O O . ASP A 1 74 ? -9.450 11.741 19.553 1.00 98.19 74 ASP A O 1
ATOM 600 N N . GLN A 1 75 ? -7.504 12.594 18.840 1.00 98.00 75 GLN A N 1
ATOM 601 C CA . GLN A 1 75 ? -8.025 12.985 17.525 1.00 98.00 75 GLN A CA 1
ATOM 602 C C . GLN A 1 75 ? -8.389 11.761 16.682 1.00 98.00 75 GLN A C 1
ATOM 604 O O . GLN A 1 75 ? -9.429 11.750 16.027 1.00 98.00 75 GLN A O 1
ATOM 609 N N . VAL A 1 76 ? -7.544 10.727 16.701 1.00 98.12 76 VAL A N 1
ATOM 610 C CA . VAL A 1 76 ? -7.815 9.463 16.003 1.00 98.12 76 VAL A CA 1
ATOM 611 C C . VAL A 1 76 ? -9.061 8.789 16.583 1.00 98.12 76 VAL A C 1
ATOM 613 O O . VAL A 1 76 ? -9.931 8.359 15.828 1.00 98.12 76 VAL A O 1
ATOM 616 N N . ALA A 1 77 ? -9.170 8.729 17.913 1.00 97.81 77 ALA A N 1
ATOM 617 C CA . ALA A 1 77 ? -10.310 8.138 18.599 1.00 97.81 77 ALA A CA 1
ATOM 618 C C . ALA A 1 77 ? -11.610 8.873 18.271 1.00 97.81 77 ALA A C 1
ATOM 620 O O . ALA A 1 77 ? -12.569 8.223 17.868 1.00 97.81 77 ALA A O 1
ATOM 621 N N . ALA A 1 78 ? -11.612 10.206 18.359 1.00 97.69 78 ALA A N 1
ATOM 622 C CA . ALA A 1 78 ? -12.782 11.026 18.064 1.00 97.69 78 ALA A CA 1
ATOM 623 C C . ALA A 1 78 ? -13.323 10.775 16.647 1.00 97.69 78 ALA A C 1
ATOM 625 O O . ALA A 1 78 ? -14.520 10.553 16.486 1.00 97.69 78 ALA A O 1
ATOM 626 N N . ILE A 1 79 ? -12.445 10.731 15.636 1.00 96.44 79 ILE A N 1
ATOM 627 C CA . ILE A 1 79 ? -12.851 10.459 14.248 1.00 96.44 79 ILE A CA 1
ATOM 628 C C . ILE A 1 79 ? -13.425 9.047 14.109 1.00 96.44 79 ILE A C 1
ATOM 630 O O . ILE A 1 79 ? -14.463 8.865 13.476 1.00 96.44 79 ILE A O 1
ATOM 634 N N . PHE A 1 80 ? -12.766 8.031 14.672 1.00 96.94 80 PHE A N 1
ATOM 635 C CA . PHE A 1 80 ? -13.236 6.650 14.537 1.00 96.94 80 PHE A CA 1
ATOM 636 C C . PHE A 1 80 ? -14.525 6.380 15.311 1.00 96.94 80 PHE A C 1
ATOM 638 O O . PHE A 1 80 ? -15.382 5.670 14.791 1.00 96.94 80 PHE A O 1
ATOM 645 N N . ASP A 1 81 ? -14.709 6.990 16.481 1.00 96.12 81 ASP A N 1
ATOM 646 C CA . ASP A 1 81 ? -15.953 6.906 17.247 1.00 96.12 81 ASP A CA 1
ATOM 647 C C . ASP A 1 81 ? -17.115 7.602 16.520 1.00 96.12 81 ASP A C 1
ATOM 649 O O . ASP A 1 81 ? -18.231 7.082 16.515 1.00 96.12 81 ASP A O 1
ATOM 653 N N . GLU A 1 82 ? -16.855 8.726 15.843 1.00 95.69 82 GLU A N 1
ATOM 654 C CA . GLU A 1 82 ? -17.853 9.433 15.031 1.00 95.69 82 GLU A CA 1
ATOM 655 C C . GLU A 1 82 ? -18.326 8.595 13.833 1.00 95.69 82 GLU A C 1
ATOM 657 O O . GLU A 1 82 ? -19.526 8.528 13.555 1.00 95.69 82 GLU A O 1
ATOM 662 N N . VAL A 1 83 ? -17.406 7.924 13.130 1.00 95.56 83 VAL A N 1
ATOM 663 C CA . VAL A 1 83 ? -17.752 7.160 11.917 1.00 95.56 83 VAL A CA 1
ATOM 664 C C . VAL A 1 83 ? -18.163 5.710 12.192 1.00 95.56 83 VAL A C 1
ATOM 666 O O . VAL A 1 83 ? -18.765 5.076 11.322 1.00 95.56 83 VAL A O 1
ATOM 669 N N . ALA A 1 84 ? -17.890 5.174 13.388 1.00 96.06 84 ALA A N 1
ATOM 670 C CA . ALA A 1 84 ? -18.186 3.787 13.761 1.00 96.06 84 ALA A CA 1
ATOM 671 C C . ALA A 1 84 ? -19.633 3.335 13.465 1.00 96.06 84 ALA A C 1
ATOM 673 O O . ALA A 1 84 ? -19.798 2.252 12.892 1.00 96.06 84 ALA A O 1
ATOM 674 N N . PRO A 1 85 ? -20.688 4.128 13.761 1.00 96.06 85 PRO A N 1
ATOM 675 C CA . PRO A 1 85 ? -22.073 3.728 13.493 1.00 96.06 85 PRO A CA 1
ATOM 676 C C . PRO A 1 85 ? -22.370 3.453 12.012 1.00 96.06 85 PRO A C 1
ATOM 678 O O . PRO A 1 85 ? -23.251 2.649 11.705 1.00 96.06 85 PRO A O 1
ATOM 681 N N . TYR A 1 86 ? -21.623 4.086 11.103 1.00 95.06 86 TYR A N 1
ATOM 682 C CA . TYR A 1 86 ? -21.802 3.970 9.654 1.00 95.06 86 TYR A CA 1
ATOM 683 C C . TYR A 1 86 ? -20.991 2.829 9.030 1.00 95.06 86 TYR A C 1
ATOM 685 O O . TYR A 1 86 ? -21.217 2.480 7.875 1.00 95.06 86 TYR A O 1
ATOM 693 N N . LYS A 1 87 ? -20.071 2.224 9.794 1.00 95.69 87 LYS A N 1
ATOM 694 C CA . LYS A 1 87 ? -19.226 1.094 9.378 1.00 95.69 87 LYS A CA 1
ATOM 695 C C . LYS A 1 87 ? -18.452 1.300 8.058 1.00 95.69 87 LYS A C 1
ATOM 697 O O . LYS A 1 87 ? -18.422 0.375 7.240 1.00 95.69 87 LYS A O 1
ATOM 702 N N . PRO A 1 88 ? -17.796 2.454 7.826 1.00 96.12 88 PRO A N 1
ATOM 703 C CA . PRO A 1 88 ? -16.972 2.620 6.636 1.00 96.12 88 PRO A CA 1
ATOM 704 C C . PRO A 1 88 ? -15.738 1.709 6.669 1.00 96.12 88 PRO A C 1
ATOM 706 O O . PRO A 1 88 ? -15.276 1.265 7.724 1.00 96.12 88 PRO A O 1
ATOM 709 N N . SER A 1 89 ? -15.140 1.488 5.501 1.00 97.00 89 SER A N 1
ATOM 710 C CA . SER A 1 89 ? -13.768 0.987 5.428 1.00 97.00 89 SER A CA 1
ATOM 711 C C . SER A 1 89 ? -12.794 2.118 5.744 1.00 97.00 89 SER A C 1
ATOM 713 O O . SER A 1 89 ? -12.878 3.200 5.165 1.00 97.00 89 SER A O 1
ATOM 715 N N . VAL A 1 90 ? -11.813 1.857 6.603 1.00 98.12 90 VAL A N 1
ATOM 716 C CA . VAL A 1 90 ? -10.760 2.816 6.948 1.00 98.12 90 VAL A CA 1
ATOM 717 C C . VAL A 1 90 ? -9.484 2.499 6.172 1.00 98.12 90 VAL A C 1
ATOM 719 O O . VAL A 1 90 ? -9.044 1.349 6.111 1.00 98.12 90 VAL A O 1
ATOM 722 N N . THR A 1 91 ? -8.858 3.524 5.594 1.00 97.94 91 THR A N 1
ATOM 723 C CA . THR A 1 91 ? -7.509 3.443 5.025 1.00 97.94 91 THR A CA 1
ATOM 724 C C . THR A 1 91 ? -6.569 4.399 5.757 1.00 97.94 91 THR A C 1
ATOM 726 O O . THR A 1 91 ? -6.743 5.609 5.660 1.00 97.94 91 THR A O 1
ATOM 729 N N . LEU A 1 92 ? -5.550 3.889 6.456 1.00 97.62 92 LEU A N 1
ATOM 730 C CA . LEU A 1 92 ? -4.643 4.707 7.292 1.00 97.62 92 LEU A CA 1
ATOM 731 C C . LEU A 1 92 ? -3.531 5.428 6.504 1.00 97.62 92 LEU A C 1
ATOM 733 O O . LEU A 1 92 ? -2.486 5.771 7.058 1.00 97.62 92 LEU A O 1
ATOM 737 N N . ASN A 1 93 ? -3.719 5.629 5.200 1.00 94.56 93 ASN A N 1
ATOM 738 C CA . ASN A 1 93 ? -2.786 6.375 4.369 1.00 94.56 93 ASN A CA 1
ATOM 739 C C . ASN A 1 93 ? -3.513 7.162 3.269 1.00 94.56 93 ASN A C 1
ATOM 741 O O . ASN A 1 93 ? -4.523 6.706 2.726 1.00 94.56 93 ASN A O 1
ATOM 745 N N . VAL A 1 94 ? -2.940 8.300 2.870 1.00 91.06 94 VAL A N 1
ATOM 746 C CA . VAL A 1 94 ? -3.315 9.014 1.635 1.00 91.06 94 VAL A CA 1
ATOM 747 C C . VAL A 1 94 ? -2.059 9.376 0.850 1.00 91.06 94 VAL A C 1
ATOM 749 O O . VAL A 1 94 ? -1.816 8.815 -0.218 1.00 91.06 94 VAL A O 1
ATOM 752 N N . ALA A 1 95 ? -1.237 10.265 1.394 1.00 89.12 95 ALA A N 1
ATOM 753 C CA . ALA A 1 95 ? -0.021 10.792 0.796 1.00 89.12 95 ALA A CA 1
ATOM 754 C C . ALA A 1 95 ? 1.109 10.869 1.840 1.00 89.12 95 ALA A C 1
ATOM 756 O O . ALA A 1 95 ? 1.915 11.800 1.850 1.00 89.12 95 ALA A O 1
ATOM 757 N N . ASN A 1 96 ? 1.191 9.847 2.688 1.00 93.19 96 ASN A N 1
ATOM 758 C CA . ASN A 1 96 ? 2.120 9.724 3.805 1.00 93.19 96 ASN A CA 1
ATOM 759 C C . ASN A 1 96 ? 2.698 8.302 3.905 1.00 93.19 96 ASN A C 1
ATOM 761 O O . ASN A 1 96 ? 2.263 7.394 3.195 1.00 93.19 96 ASN A O 1
ATOM 765 N N . GLU A 1 97 ? 3.669 8.102 4.801 1.00 97.62 97 GLU A N 1
ATOM 766 C CA . GLU A 1 97 ? 4.040 6.765 5.274 1.00 97.62 97 GLU A CA 1
ATOM 767 C C . GLU A 1 97 ? 3.359 6.495 6.627 1.00 97.62 97 GLU A C 1
ATOM 769 O O . GLU A 1 97 ? 3.694 7.159 7.608 1.00 97.62 97 GLU A O 1
ATOM 774 N N . PRO A 1 98 ? 2.412 5.545 6.725 1.00 97.69 98 PRO A N 1
ATOM 775 C CA . PRO A 1 98 ? 1.718 5.286 7.983 1.00 97.69 98 PRO A CA 1
ATOM 776 C C . PRO A 1 98 ? 2.628 4.726 9.078 1.00 97.69 98 PRO A C 1
ATOM 778 O O . PRO A 1 98 ? 2.447 5.077 10.238 1.00 97.69 98 PRO A O 1
ATOM 781 N N . LEU A 1 99 ? 3.625 3.898 8.741 1.00 98.12 99 LEU A N 1
ATOM 782 C CA . LEU A 1 99 ? 4.427 3.193 9.750 1.00 98.12 99 LEU A CA 1
ATOM 783 C C . LEU A 1 99 ? 5.395 4.091 10.532 1.00 98.12 99 LEU A C 1
ATOM 785 O O . LEU A 1 99 ? 5.971 3.635 11.518 1.00 98.12 99 LEU A O 1
ATOM 789 N N . ILE A 1 100 ? 5.596 5.341 10.106 1.00 97.56 100 ILE A N 1
ATOM 790 C CA . ILE A 1 100 ? 6.397 6.318 10.859 1.00 97.56 100 ILE A CA 1
ATOM 791 C C . ILE A 1 100 ? 5.549 7.197 11.785 1.00 97.56 100 ILE A C 1
ATOM 793 O O . ILE A 1 100 ? 6.116 7.907 12.611 1.00 97.56 100 ILE A O 1
ATOM 797 N N . ALA A 1 101 ? 4.217 7.152 11.675 1.00 97.44 101 ALA A N 1
ATOM 798 C CA . ALA A 1 101 ? 3.343 7.900 12.568 1.00 97.44 101 ALA A CA 1
ATOM 799 C C . ALA A 1 101 ? 3.354 7.266 13.965 1.00 97.44 101 ALA A C 1
ATOM 801 O O . ALA A 1 101 ? 3.066 6.078 14.124 1.00 97.44 101 ALA A O 1
ATOM 802 N N . HIS A 1 102 ? 3.626 8.065 14.998 1.00 96.31 102 HIS A N 1
ATOM 803 C CA . HIS A 1 102 ? 3.679 7.580 16.382 1.00 96.31 102 HIS A CA 1
ATOM 804 C C . HIS A 1 102 ? 2.358 6.952 16.853 1.00 96.31 102 HIS A C 1
ATOM 806 O O . HIS A 1 102 ? 2.369 6.002 17.633 1.00 96.31 102 HIS A O 1
ATOM 812 N N . THR A 1 103 ? 1.230 7.433 16.331 1.00 98.06 103 THR A N 1
ATOM 813 C CA . THR A 1 103 ? -0.118 6.945 16.649 1.00 98.06 103 THR A CA 1
ATOM 814 C C . THR A 1 103 ? -0.568 5.759 15.799 1.00 98.06 103 THR A C 1
ATOM 816 O O . THR A 1 103 ? -1.669 5.251 16.003 1.00 98.06 103 THR A O 1
ATOM 819 N N . PHE A 1 104 ? 0.263 5.248 14.882 1.00 98.56 104 PHE A N 1
ATOM 820 C CA . PHE A 1 104 ? -0.103 4.107 14.037 1.00 98.56 104 PHE A CA 1
ATOM 821 C C . PHE A 1 104 ? -0.515 2.853 14.832 1.00 98.56 104 PHE A C 1
ATOM 823 O O . PHE A 1 104 ? -1.586 2.311 14.546 1.00 98.56 104 PHE A O 1
ATOM 830 N N . PRO A 1 105 ? 0.229 2.405 15.868 1.00 98.62 105 PRO A N 1
ATOM 831 C CA . PRO A 1 105 ? -0.189 1.252 16.664 1.00 98.62 105 PRO A CA 1
ATOM 832 C C . PRO A 1 105 ? -1.539 1.448 17.364 1.00 98.62 105 PRO A C 1
ATOM 834 O O . PRO A 1 105 ? -2.315 0.500 17.483 1.00 98.62 105 PRO A O 1
ATOM 837 N N . PHE A 1 106 ? -1.812 2.670 17.829 1.00 98.75 106 PHE A N 1
ATOM 838 C CA . PHE A 1 106 ? -3.087 3.035 18.440 1.00 98.75 106 PHE A CA 1
ATOM 839 C C . PHE A 1 106 ? -4.220 2.995 17.411 1.00 98.75 106 PHE A C 1
ATOM 841 O O . PHE A 1 106 ? -5.218 2.316 17.630 1.00 98.75 106 PHE A O 1
ATOM 848 N N . ALA A 1 107 ? -4.032 3.637 16.255 1.00 98.62 107 ALA A N 1
ATOM 849 C CA . ALA A 1 107 ? -5.021 3.678 15.182 1.00 98.62 107 ALA A CA 1
ATOM 850 C C . ALA A 1 107 ? -5.403 2.272 14.696 1.00 98.62 107 ALA A C 1
ATOM 852 O O . ALA A 1 107 ? -6.583 1.981 14.514 1.00 98.62 107 ALA A O 1
ATOM 853 N N . VAL A 1 108 ? -4.420 1.379 14.540 1.00 98.69 108 VAL A N 1
ATOM 854 C CA . VAL A 1 108 ? -4.638 -0.026 14.162 1.00 98.69 108 VAL A CA 1
ATOM 855 C C . VAL A 1 108 ? -5.557 -0.746 15.153 1.00 98.69 108 VAL A C 1
ATOM 857 O O . VAL A 1 108 ? -6.497 -1.411 14.719 1.00 98.69 108 VAL A O 1
ATOM 860 N N . ARG A 1 109 ? -5.330 -0.588 16.465 1.00 98.75 109 ARG A N 1
ATOM 861 C CA . ARG A 1 109 ? -6.203 -1.165 17.503 1.00 98.75 109 ARG A CA 1
ATOM 862 C C . ARG A 1 109 ? -7.591 -0.541 17.473 1.00 98.75 109 ARG A C 1
ATOM 864 O O . ARG A 1 109 ? -8.579 -1.265 17.388 1.00 98.75 109 ARG A O 1
ATOM 871 N N . LYS A 1 110 ? -7.657 0.791 17.452 1.00 98.62 110 LYS A N 1
ATOM 872 C CA . LYS A 1 110 ? -8.912 1.542 17.521 1.00 98.62 110 LYS A CA 1
ATOM 873 C C . LYS A 1 110 ? -9.850 1.227 16.352 1.00 98.62 110 LYS A C 1
ATOM 875 O O . LYS A 1 110 ? -11.042 1.057 16.573 1.00 98.62 110 LYS A O 1
ATOM 880 N N . VAL A 1 111 ? -9.328 1.054 15.131 1.00 98.44 111 VAL A N 1
ATOM 881 C CA . VAL A 1 111 ? -10.128 0.597 13.974 1.00 98.44 111 VAL A CA 1
ATOM 882 C C . VAL A 1 111 ? -10.861 -0.710 14.297 1.00 98.44 111 VAL A C 1
ATOM 884 O O . VAL A 1 111 ? -12.063 -0.819 14.055 1.00 98.44 111 VAL A O 1
ATOM 887 N N . LYS A 1 112 ? -10.165 -1.690 14.884 1.00 98.31 112 LYS A N 1
ATOM 888 C CA . LYS A 1 112 ? -10.755 -2.994 15.216 1.00 98.31 112 LYS A CA 1
ATOM 889 C C . LYS A 1 112 ? -11.688 -2.917 16.426 1.00 98.31 112 LYS A C 1
ATOM 891 O O . LYS A 1 112 ? -12.750 -3.531 16.392 1.00 98.31 112 LYS A O 1
ATOM 896 N N . GLU A 1 113 ? -11.347 -2.129 17.446 1.00 98.25 113 GLU A N 1
ATOM 897 C CA . GLU A 1 113 ? -12.208 -1.863 18.613 1.00 98.25 113 GLU A CA 1
ATOM 898 C C . GLU A 1 113 ? -13.553 -1.237 18.215 1.00 98.25 113 GLU A C 1
ATOM 900 O O . GLU A 1 113 ? -14.592 -1.609 18.756 1.00 98.25 113 GLU A O 1
ATOM 905 N N . CYS A 1 114 ? -13.555 -0.340 17.224 1.00 98.00 114 CYS A N 1
ATOM 906 C CA . CYS A 1 114 ? -14.768 0.261 16.663 1.00 98.00 114 CYS A CA 1
ATOM 907 C C . CYS A 1 114 ? -15.549 -0.685 15.725 1.00 98.00 114 CYS A C 1
ATOM 909 O O . CYS A 1 114 ? -16.578 -0.290 15.177 1.00 98.00 114 CYS A O 1
ATOM 911 N N . GLY A 1 115 ? -15.078 -1.919 15.501 1.00 97.75 115 GLY A N 1
ATOM 912 C CA . GLY A 1 115 ? -15.701 -2.875 14.581 1.00 97.75 115 GLY A CA 1
ATOM 913 C C . GLY A 1 115 ? -15.593 -2.481 13.103 1.00 97.75 115 GLY A C 1
ATOM 914 O O . GLY A 1 115 ? -16.417 -2.913 12.295 1.00 97.75 115 GLY A O 1
ATOM 915 N N . LEU A 1 116 ? -14.607 -1.650 12.749 1.00 98.00 116 LEU A N 1
ATOM 916 C CA . LEU A 1 116 ? -14.359 -1.180 11.387 1.00 98.00 116 LEU A CA 1
ATOM 917 C C . LEU A 1 116 ? -13.379 -2.102 10.650 1.00 98.00 116 LEU A C 1
ATOM 919 O O . LEU A 1 116 ? -12.551 -2.788 11.256 1.00 98.00 116 LEU A O 1
ATOM 923 N N . SER A 1 117 ? -13.454 -2.090 9.317 1.00 98.12 117 SER A N 1
ATOM 924 C CA . SER A 1 117 ? -12.453 -2.745 8.467 1.00 98.12 117 SER A CA 1
ATOM 925 C C . SER A 1 117 ? -11.291 -1.793 8.181 1.00 98.12 117 SER A C 1
ATOM 927 O O . SER A 1 117 ? -11.497 -0.602 7.941 1.00 98.12 117 SER A O 1
ATOM 929 N N . GLY A 1 118 ? -10.063 -2.307 8.231 1.00 98.06 118 GLY A N 1
ATOM 930 C CA . GLY A 1 118 ? -8.835 -1.525 8.146 1.00 98.06 118 GLY A CA 1
ATOM 931 C C . GLY A 1 118 ? -7.915 -1.954 7.010 1.00 98.06 118 GLY A C 1
ATOM 932 O O . GLY A 1 118 ? -7.548 -3.120 6.871 1.00 98.06 118 GLY A O 1
ATOM 933 N N . THR A 1 119 ? -7.471 -0.986 6.217 1.00 98.25 119 THR A N 1
ATOM 934 C CA . THR A 1 119 ? -6.459 -1.177 5.176 1.00 98.25 119 THR A CA 1
ATOM 935 C C . THR A 1 119 ? -5.375 -0.111 5.285 1.00 98.25 119 THR A C 1
ATOM 937 O O . THR A 1 119 ? -5.618 0.994 5.760 1.00 98.25 119 THR A O 1
ATOM 940 N N . PHE A 1 120 ? -4.164 -0.396 4.822 1.00 98.44 120 PHE A N 1
ATOM 941 C CA . PHE A 1 120 ? -3.200 0.663 4.516 1.00 98.44 120 PHE A CA 1
ATOM 942 C C . PHE A 1 120 ? -2.189 0.204 3.475 1.00 98.44 120 PHE A C 1
ATOM 944 O O . PHE A 1 120 ? -1.987 -0.990 3.239 1.00 98.44 120 PHE A O 1
ATOM 951 N N . ASN A 1 121 ? -1.555 1.190 2.855 1.00 98.06 121 ASN A N 1
ATOM 952 C CA . ASN A 1 121 ? -0.395 1.020 2.006 1.00 98.06 121 ASN A CA 1
ATOM 953 C C . ASN A 1 121 ? 0.824 1.592 2.726 1.00 98.06 121 ASN A C 1
ATOM 955 O O . ASN A 1 121 ? 0.754 2.683 3.287 1.00 98.06 121 ASN A O 1
ATOM 959 N N . THR A 1 122 ? 1.932 0.866 2.690 1.00 98.12 122 THR A N 1
ATOM 960 C CA . THR A 1 122 ? 3.214 1.273 3.275 1.00 98.12 122 THR A CA 1
ATOM 961 C C . THR A 1 122 ? 4.327 1.046 2.263 1.00 98.12 122 THR A C 1
ATOM 963 O O . THR A 1 122 ? 4.241 0.148 1.424 1.00 98.12 122 THR A O 1
ATOM 966 N N . ASN A 1 123 ? 5.399 1.827 2.340 1.00 97.25 123 ASN A N 1
ATOM 967 C CA . ASN A 1 123 ? 6.637 1.519 1.634 1.00 97.25 123 ASN A CA 1
ATOM 968 C C . ASN A 1 123 ? 7.403 0.329 2.240 1.00 97.25 123 ASN A C 1
ATOM 970 O O . ASN A 1 123 ? 8.358 -0.139 1.631 1.00 97.25 123 ASN A O 1
ATOM 974 N N . GLY A 1 124 ? 7.005 -0.157 3.422 1.00 97.31 124 GLY A N 1
ATOM 975 C CA . GLY A 1 124 ? 7.528 -1.370 4.053 1.00 97.31 124 GLY A CA 1
ATOM 976 C C . GLY A 1 124 ? 8.927 -1.253 4.662 1.00 97.31 124 GLY A C 1
ATOM 977 O O . GLY A 1 124 ? 9.393 -2.212 5.274 1.00 97.31 124 GLY A O 1
ATOM 978 N N . VAL A 1 125 ? 9.604 -0.104 4.548 1.00 97.12 125 VAL A N 1
ATOM 979 C CA . VAL A 1 125 ? 10.986 0.072 5.034 1.00 97.12 125 VAL A CA 1
ATOM 980 C C . VAL A 1 125 ? 11.072 -0.064 6.553 1.00 97.12 125 VAL A C 1
ATOM 982 O O . VAL A 1 125 ? 12.029 -0.636 7.062 1.00 97.12 125 VAL A O 1
ATOM 985 N N . THR A 1 126 ? 10.075 0.448 7.275 1.00 97.38 126 THR A N 1
ATOM 986 C CA . THR A 1 126 ? 10.020 0.426 8.746 1.00 97.38 126 THR A CA 1
ATOM 987 C C . THR A 1 126 ? 9.064 -0.636 9.288 1.00 97.38 126 THR A C 1
ATOM 989 O O . THR A 1 126 ? 8.701 -0.594 10.461 1.00 97.38 126 THR A O 1
ATOM 992 N N . LEU A 1 127 ? 8.639 -1.586 8.449 1.00 98.31 127 LEU A N 1
ATOM 993 C CA . LEU A 1 127 ? 7.867 -2.738 8.899 1.00 98.31 127 LEU A CA 1
ATOM 994 C C . LEU A 1 127 ? 8.777 -3.665 9.709 1.00 98.31 127 LEU A C 1
ATOM 996 O O . LEU A 1 127 ? 9.697 -4.267 9.163 1.00 98.31 127 LEU A O 1
ATOM 1000 N N . ASP A 1 128 ? 8.499 -3.785 11.003 1.00 98.19 128 ASP A N 1
ATOM 1001 C CA . ASP A 1 128 ? 9.262 -4.618 11.927 1.00 98.19 128 ASP A CA 1
ATOM 1002 C C . ASP A 1 128 ? 8.396 -5.712 12.573 1.00 98.19 128 ASP A C 1
ATOM 1004 O O . ASP A 1 128 ? 7.182 -5.803 12.361 1.00 98.19 128 ASP A O 1
ATOM 1008 N N . ARG A 1 129 ? 9.032 -6.555 13.395 1.00 98.56 129 ARG A N 1
ATOM 1009 C CA . ARG A 1 129 ? 8.367 -7.675 14.072 1.00 98.56 129 ARG A CA 1
ATOM 1010 C C . ARG A 1 129 ? 7.280 -7.210 15.044 1.00 98.56 129 ARG A C 1
ATOM 1012 O O . ARG A 1 129 ? 6.294 -7.919 15.204 1.00 98.56 129 ARG A O 1
ATOM 1019 N N . LYS A 1 130 ? 7.427 -6.042 15.680 1.00 98.56 130 LYS A N 1
ATOM 1020 C CA . LYS A 1 130 ? 6.437 -5.524 16.639 1.00 98.56 130 LYS A CA 1
ATOM 1021 C C . LYS A 1 130 ? 5.162 -5.099 15.920 1.00 98.56 130 LYS A C 1
ATOM 1023 O O . LYS A 1 130 ? 4.072 -5.460 16.352 1.00 98.56 130 LYS A O 1
ATOM 1028 N N . ILE A 1 131 ? 5.303 -4.370 14.815 1.00 98.62 131 ILE A N 1
ATOM 1029 C CA . ILE A 1 131 ? 4.180 -3.965 13.970 1.00 98.62 131 ILE A CA 1
ATOM 1030 C C . ILE A 1 131 ? 3.533 -5.187 13.3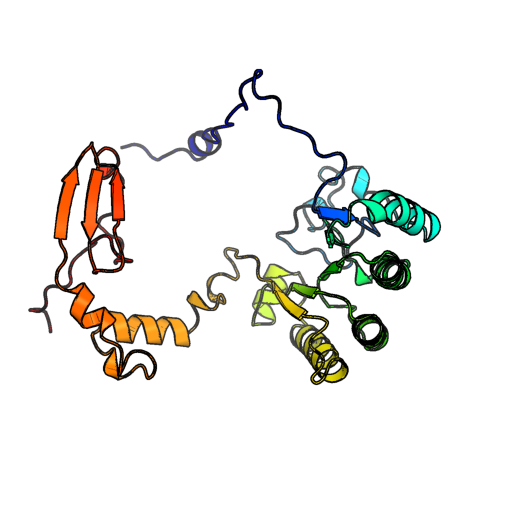19 1.00 98.62 131 ILE A C 1
ATOM 1032 O O . ILE A 1 131 ? 2.313 -5.312 13.349 1.00 98.62 131 ILE A O 1
ATOM 1036 N N . ALA A 1 132 ? 4.323 -6.117 12.779 1.00 98.62 132 ALA A N 1
ATOM 1037 C CA . ALA A 1 132 ? 3.794 -7.342 12.186 1.00 98.62 132 ALA A CA 1
ATOM 1038 C C . ALA A 1 132 ? 2.995 -8.180 13.198 1.00 98.62 132 ALA A C 1
ATOM 1040 O O . ALA A 1 132 ? 1.884 -8.607 12.887 1.00 98.62 132 ALA A O 1
ATOM 1041 N N . GLN A 1 133 ? 3.517 -8.350 14.418 1.00 98.75 133 GLN A N 1
ATOM 1042 C CA . GLN A 1 133 ? 2.812 -9.043 15.494 1.00 98.75 133 GLN A CA 1
ATOM 1043 C C . GLN A 1 133 ? 1.510 -8.324 15.858 1.00 98.75 133 GLN A C 1
ATOM 1045 O O . GLN A 1 133 ? 0.464 -8.961 15.903 1.00 98.75 133 GLN A O 1
ATOM 1050 N N . LEU A 1 134 ? 1.546 -6.995 16.014 1.00 98.75 134 LEU A N 1
ATOM 1051 C CA . LEU A 1 134 ? 0.351 -6.196 16.285 1.00 98.75 134 LEU A CA 1
ATOM 1052 C C . LEU A 1 134 ? -0.741 -6.422 15.234 1.00 98.75 134 LEU A C 1
ATOM 1054 O O . LEU A 1 134 ? -1.891 -6.653 15.591 1.00 98.75 134 LEU A O 1
ATOM 1058 N N . LEU A 1 135 ? -0.390 -6.357 13.947 1.00 98.75 135 LEU A N 1
ATOM 1059 C CA . LEU A 1 135 ? -1.338 -6.522 12.842 1.00 98.75 135 LEU A CA 1
ATOM 1060 C C . LEU A 1 135 ? -1.994 -7.908 12.842 1.00 98.75 135 LEU A C 1
ATOM 1062 O O . LEU A 1 135 ? -3.175 -8.030 12.523 1.00 98.75 135 LEU A O 1
ATOM 1066 N N . VAL A 1 136 ? -1.226 -8.940 13.193 1.00 98.69 136 VAL A N 1
ATOM 1067 C CA . VAL A 1 136 ? -1.697 -10.324 13.300 1.00 98.69 136 VAL A CA 1
ATOM 1068 C C . VAL A 1 136 ? -2.553 -10.540 14.551 1.00 98.69 136 VAL A C 1
ATOM 1070 O O . VAL A 1 136 ? -3.535 -11.278 14.489 1.00 98.69 136 VAL A O 1
ATOM 1073 N N . ASP A 1 137 ? -2.203 -9.914 15.673 1.00 98.56 137 ASP A N 1
ATOM 1074 C CA . ASP A 1 137 ? -2.910 -10.066 16.949 1.00 98.56 137 ASP A CA 1
ATOM 1075 C C . ASP A 1 137 ? -4.297 -9.426 16.923 1.00 98.56 137 ASP A C 1
ATOM 1077 O O . ASP A 1 137 ? -5.237 -9.982 17.482 1.00 98.56 137 ASP A O 1
ATOM 1081 N N . VAL A 1 138 ? -4.441 -8.282 16.246 1.00 98.38 138 VAL A N 1
ATOM 1082 C CA . VAL A 1 138 ? -5.736 -7.588 16.108 1.00 98.38 138 VAL A CA 1
ATOM 1083 C C . VAL A 1 138 ? -6.545 -8.050 14.892 1.00 98.38 138 VAL A C 1
ATOM 1085 O O . VAL A 1 138 ? -7.588 -7.468 14.597 1.00 98.38 138 VAL A O 1
ATOM 1088 N N . GLU A 1 139 ? -6.049 -9.043 14.147 1.00 98.38 139 GLU A N 1
ATOM 1089 C CA . GLU A 1 139 ? -6.654 -9.521 12.898 1.00 98.38 139 GLU A CA 1
ATOM 1090 C C . GLU A 1 139 ? -6.940 -8.369 11.909 1.00 98.38 139 GLU A C 1
ATOM 1092 O O . GLU A 1 139 ? -8.052 -8.198 11.391 1.00 98.38 139 GLU A O 1
ATOM 1097 N N . TYR A 1 140 ? -5.929 -7.527 11.671 1.00 98.62 140 TYR A N 1
ATOM 1098 C CA . TYR A 1 140 ? -6.042 -6.384 10.764 1.00 98.62 140 TYR A CA 1
ATOM 1099 C C . TYR A 1 140 ? -6.312 -6.849 9.326 1.00 98.62 140 TYR A C 1
ATOM 1101 O O . TYR A 1 140 ? -5.762 -7.858 8.895 1.00 98.62 140 TYR A O 1
ATOM 1109 N N . ASP A 1 141 ? -7.156 -6.151 8.563 1.00 98.62 141 ASP A N 1
ATOM 1110 C CA . ASP A 1 141 ? -7.761 -6.765 7.372 1.00 98.62 141 ASP A CA 1
ATOM 1111 C C . ASP A 1 141 ? -6.788 -6.872 6.185 1.00 98.62 141 ASP A C 1
ATOM 1113 O O . ASP A 1 141 ? -6.632 -7.949 5.600 1.00 98.62 141 ASP A O 1
ATOM 1117 N N . SER A 1 142 ? -6.090 -5.786 5.824 1.00 98.31 142 SER A N 1
ATOM 1118 C CA . SER A 1 142 ? -5.151 -5.807 4.691 1.00 98.31 142 SER A CA 1
ATOM 1119 C C . SER A 1 142 ? -3.978 -4.843 4.841 1.00 98.31 142 SER A C 1
ATOM 1121 O O . SER A 1 142 ? -4.145 -3.676 5.192 1.00 98.31 142 SER A O 1
ATOM 1123 N N . VAL A 1 143 ? -2.797 -5.314 4.441 1.00 98.44 143 VAL A N 1
ATOM 1124 C CA . VAL A 1 143 ? -1.576 -4.515 4.306 1.00 98.44 143 VAL A CA 1
ATOM 1125 C C . VAL A 1 143 ? -1.060 -4.630 2.883 1.00 98.44 143 VAL A C 1
ATOM 1127 O O . VAL A 1 143 ? -0.860 -5.735 2.381 1.00 98.44 143 VAL A O 1
ATOM 1130 N N . ASN A 1 144 ? -0.836 -3.493 2.235 1.00 98.12 144 ASN A N 1
ATOM 1131 C CA . ASN A 1 144 ? -0.295 -3.430 0.885 1.00 98.12 144 ASN A CA 1
ATOM 1132 C C . ASN A 1 144 ? 1.098 -2.795 0.917 1.00 98.12 144 ASN A C 1
ATOM 1134 O O . ASN A 1 144 ? 1.258 -1.633 1.289 1.00 98.12 144 ASN A O 1
ATOM 1138 N N . ILE A 1 145 ? 2.118 -3.558 0.540 1.00 97.75 145 ILE A N 1
ATOM 1139 C CA . ILE A 1 145 ? 3.498 -3.085 0.511 1.00 97.75 145 ILE A CA 1
ATOM 1140 C C . ILE A 1 145 ? 3.798 -2.576 -0.889 1.00 97.75 145 ILE A C 1
ATOM 1142 O O . ILE A 1 145 ? 3.734 -3.312 -1.870 1.00 97.75 145 ILE A O 1
ATOM 1146 N N . SER A 1 146 ? 4.136 -1.301 -0.985 1.00 95.94 146 SER A N 1
ATOM 1147 C CA . SER A 1 146 ? 4.527 -0.703 -2.249 1.00 95.94 146 SER A CA 1
ATOM 1148 C C . SER A 1 146 ? 5.991 -1.044 -2.517 1.00 95.94 146 SER A C 1
ATOM 1150 O O . SER A 1 146 ? 6.866 -0.617 -1.760 1.00 95.94 146 SER A O 1
ATOM 1152 N N . ILE A 1 147 ? 6.269 -1.778 -3.603 1.00 93.81 147 ILE A N 1
ATOM 1153 C CA . ILE A 1 147 ? 7.639 -2.167 -3.985 1.00 93.81 147 ILE A CA 1
ATOM 1154 C C . ILE A 1 147 ? 8.062 -1.494 -5.296 1.00 93.81 147 ILE A C 1
ATOM 1156 O O . ILE A 1 147 ? 9.104 -0.847 -5.314 1.00 93.81 147 ILE A O 1
ATOM 1160 N N . ASP A 1 148 ? 7.229 -1.534 -6.340 1.00 93.94 148 ASP A N 1
ATOM 1161 C CA . ASP A 1 148 ? 7.475 -0.914 -7.661 1.00 93.94 148 ASP A CA 1
ATOM 1162 C C . ASP A 1 148 ? 8.754 -1.381 -8.396 1.00 93.94 148 ASP A C 1
ATOM 1164 O O . ASP A 1 148 ? 9.179 -0.717 -9.344 1.00 93.94 148 ASP A O 1
ATOM 1168 N N . ALA A 1 149 ? 9.376 -2.489 -7.968 1.00 94.06 149 ALA A N 1
ATOM 1169 C CA . ALA A 1 149 ? 10.582 -3.044 -8.584 1.00 94.06 149 ALA A CA 1
ATOM 1170 C C . ALA A 1 149 ? 10.823 -4.531 -8.246 1.00 94.06 149 ALA A C 1
ATOM 1172 O O . ALA A 1 149 ? 10.426 -4.997 -7.178 1.00 94.06 149 ALA A O 1
ATOM 1173 N N . VAL A 1 150 ? 11.543 -5.250 -9.112 1.00 92.50 150 VAL A N 1
ATOM 1174 C CA . VAL A 1 150 ? 12.095 -6.599 -8.863 1.00 92.50 150 VAL A CA 1
ATOM 1175 C C . VAL A 1 150 ? 13.628 -6.621 -8.817 1.00 92.50 150 VAL A C 1
ATOM 1177 O O . VAL A 1 150 ? 14.215 -7.645 -8.472 1.00 92.50 150 VAL A O 1
ATOM 1180 N N . THR A 1 151 ? 14.283 -5.489 -9.099 1.00 93.88 151 THR A N 1
ATOM 1181 C CA . THR A 1 151 ? 15.740 -5.307 -8.983 1.00 93.88 151 THR A CA 1
ATOM 1182 C C . THR A 1 151 ? 16.104 -4.106 -8.092 1.00 93.88 151 THR A C 1
ATOM 1184 O O . THR A 1 151 ? 15.331 -3.145 -7.996 1.00 93.88 151 THR A O 1
ATOM 1187 N N . PRO A 1 152 ? 17.277 -4.107 -7.423 1.00 96.38 152 PRO A N 1
ATOM 1188 C CA . PRO A 1 152 ? 17.792 -2.940 -6.694 1.00 96.38 152 PRO A CA 1
ATOM 1189 C C . PRO A 1 152 ? 17.915 -1.672 -7.550 1.00 96.38 152 PRO A C 1
ATOM 1191 O O . PRO A 1 152 ? 17.695 -0.562 -7.058 1.00 96.38 152 PRO A O 1
ATOM 1194 N N . GLU A 1 153 ? 18.275 -1.831 -8.823 1.00 96.50 153 GLU A N 1
ATOM 1195 C CA . GLU A 1 153 ? 18.459 -0.752 -9.790 1.00 96.50 153 GLU A CA 1
ATOM 1196 C C . GLU A 1 153 ? 17.124 -0.073 -10.097 1.00 96.50 153 GLU A C 1
ATOM 1198 O O . GLU A 1 153 ? 17.009 1.150 -9.962 1.00 96.50 153 GLU A O 1
ATOM 1203 N N . THR A 1 154 ? 16.092 -0.856 -10.420 1.00 95.31 154 THR A N 1
ATOM 1204 C CA . THR A 1 154 ? 14.749 -0.321 -10.658 1.00 95.31 154 THR A CA 1
ATOM 1205 C C . THR A 1 154 ? 14.141 0.240 -9.379 1.00 95.31 154 THR A C 1
ATOM 1207 O O . THR A 1 154 ? 13.522 1.303 -9.417 1.00 95.31 154 THR A O 1
ATOM 1210 N N . LEU A 1 155 ? 14.398 -0.368 -8.213 1.00 96.06 155 LEU A N 1
ATOM 1211 C CA . LEU A 1 155 ? 13.936 0.168 -6.927 1.00 96.06 155 LEU A CA 1
ATOM 1212 C C . LEU A 1 155 ? 14.530 1.556 -6.652 1.00 96.06 155 LEU A C 1
ATOM 1214 O O . LEU A 1 155 ? 13.841 2.445 -6.141 1.00 96.06 155 LEU A O 1
ATOM 1218 N N . LYS A 1 156 ? 15.790 1.783 -7.039 1.00 96.19 156 LYS A N 1
ATOM 1219 C CA . LYS A 1 156 ? 16.434 3.093 -6.907 1.00 96.19 156 LYS A CA 1
ATOM 1220 C C . LYS A 1 156 ? 15.745 4.136 -7.775 1.00 96.19 156 LYS A C 1
ATOM 1222 O O . LYS A 1 156 ? 15.539 5.256 -7.308 1.00 96.19 156 LYS A O 1
ATOM 1227 N N . LEU A 1 157 ? 15.376 3.775 -9.003 1.00 95.19 157 LEU A N 1
ATOM 1228 C CA . LEU A 1 157 ? 14.640 4.654 -9.914 1.00 95.19 157 LEU A CA 1
ATOM 1229 C C . LEU A 1 157 ? 13.209 4.913 -9.416 1.00 95.19 157 LEU A C 1
ATOM 1231 O O . LEU A 1 157 ? 12.760 6.056 -9.423 1.00 95.19 157 LEU A O 1
ATOM 1235 N N . ALA A 1 158 ? 12.525 3.888 -8.907 1.00 94.38 158 ALA A N 1
ATOM 1236 C CA . ALA A 1 158 ? 11.128 3.970 -8.493 1.00 94.38 158 ALA A CA 1
ATOM 1237 C C . ALA A 1 158 ? 10.919 4.624 -7.124 1.00 94.38 158 ALA A C 1
ATOM 1239 O O . ALA A 1 158 ? 10.011 5.441 -6.953 1.00 94.38 158 ALA A O 1
ATOM 1240 N N . ARG A 1 159 ? 11.761 4.290 -6.141 1.00 94.88 159 ARG A N 1
ATOM 1241 C CA . ARG A 1 159 ? 11.588 4.681 -4.732 1.00 94.88 159 ARG A CA 1
ATOM 1242 C C . ARG A 1 159 ? 12.749 5.475 -4.139 1.00 94.88 159 ARG A C 1
ATOM 1244 O O . ARG A 1 159 ? 12.617 6.008 -3.039 1.00 94.88 159 ARG A O 1
ATOM 1251 N N . GLY A 1 160 ? 13.873 5.590 -4.847 1.00 93.88 160 GLY A N 1
ATOM 1252 C CA . GLY A 1 160 ? 15.060 6.300 -4.358 1.00 93.88 160 GLY A CA 1
ATOM 1253 C C . GLY A 1 160 ? 15.925 5.500 -3.377 1.00 93.88 160 GLY A C 1
ATOM 1254 O O . GLY A 1 160 ? 16.795 6.085 -2.736 1.00 93.88 160 GLY A O 1
ATOM 1255 N N . ILE A 1 161 ? 15.705 4.187 -3.259 1.00 94.88 161 ILE A N 1
ATOM 1256 C CA . ILE A 1 161 ? 16.435 3.267 -2.369 1.00 94.88 161 ILE A CA 1
ATOM 1257 C C . I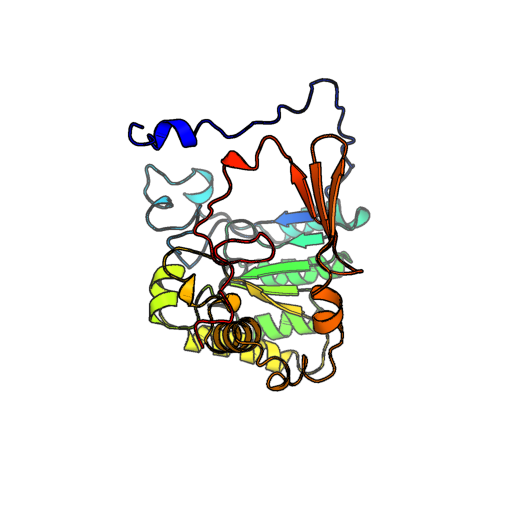LE A 1 161 ? 16.866 2.009 -3.131 1.00 94.88 161 ILE A C 1
ATOM 1259 O O . ILE A 1 161 ? 16.240 1.652 -4.115 1.00 94.88 161 ILE A O 1
ATOM 1263 N N . THR A 1 162 ? 17.911 1.315 -2.680 1.00 94.12 162 THR A N 1
ATOM 1264 C CA . THR A 1 162 ? 18.439 0.103 -3.351 1.00 94.12 162 THR A CA 1
ATOM 1265 C C . THR A 1 162 ? 18.211 -1.188 -2.563 1.00 94.12 162 THR A C 1
ATOM 1267 O O . THR A 1 162 ? 18.506 -2.275 -3.046 1.00 94.12 162 THR A O 1
ATOM 1270 N N . ARG A 1 163 ? 17.707 -1.095 -1.329 1.00 93.31 163 ARG A N 1
ATOM 1271 C CA . ARG A 1 163 ? 17.624 -2.215 -0.377 1.00 93.31 163 ARG A CA 1
ATOM 1272 C C . ARG A 1 163 ? 16.388 -3.091 -0.598 1.00 93.31 163 ARG A C 1
ATOM 1274 O O . ARG A 1 163 ? 15.576 -3.265 0.308 1.00 93.31 163 ARG A O 1
ATOM 1281 N N . LEU A 1 164 ? 16.241 -3.635 -1.807 1.00 95.38 164 LEU A N 1
ATOM 1282 C CA . LEU A 1 164 ? 15.149 -4.555 -2.142 1.00 95.38 164 LEU A CA 1
ATOM 1283 C C . LEU A 1 164 ? 15.188 -5.815 -1.266 1.00 95.38 164 LEU A C 1
ATOM 1285 O O . LEU A 1 164 ? 14.151 -6.274 -0.800 1.00 95.38 164 LEU A O 1
ATOM 1289 N N . ASP A 1 165 ? 16.393 -6.304 -0.965 1.00 95.50 165 ASP A N 1
ATOM 1290 C CA . ASP A 1 165 ? 16.643 -7.413 -0.040 1.00 95.50 165 ASP A CA 1
ATOM 1291 C C . ASP A 1 165 ? 15.999 -7.186 1.334 1.00 95.50 165 ASP A C 1
ATOM 1293 O O . ASP A 1 165 ? 15.446 -8.104 1.932 1.00 95.50 165 ASP A O 1
ATOM 1297 N N . HIS A 1 166 ? 16.060 -5.951 1.835 1.00 95.31 166 HIS A N 1
ATOM 1298 C CA . HIS A 1 166 ? 15.484 -5.586 3.121 1.00 95.31 166 HIS A CA 1
ATOM 1299 C C . HIS A 1 166 ? 13.953 -5.556 3.054 1.00 95.31 166 HIS A C 1
ATOM 1301 O O . HIS A 1 166 ? 13.296 -6.066 3.954 1.00 95.31 166 HIS A O 1
ATOM 1307 N N . LEU A 1 167 ? 13.376 -5.005 1.980 1.00 95.94 167 LEU A N 1
ATOM 1308 C CA . LEU A 1 167 ? 11.922 -4.995 1.792 1.00 95.94 167 LEU A CA 1
ATOM 1309 C C . LEU A 1 167 ? 11.353 -6.411 1.692 1.00 95.94 167 LEU A C 1
ATOM 1311 O O . LEU A 1 167 ? 10.356 -6.708 2.345 1.00 95.94 167 LEU A O 1
ATOM 1315 N N . ILE A 1 168 ? 12.011 -7.289 0.927 1.00 96.19 168 ILE A N 1
ATOM 1316 C CA . ILE A 1 168 ? 11.625 -8.700 0.812 1.00 96.19 168 ILE A CA 1
ATOM 1317 C C . ILE A 1 168 ? 11.659 -9.362 2.191 1.00 96.19 168 ILE A C 1
ATOM 1319 O O . ILE A 1 168 ? 10.657 -9.945 2.594 1.00 96.19 168 ILE A O 1
ATOM 1323 N N . LYS A 1 169 ? 12.739 -9.176 2.963 1.00 97.50 169 LYS A N 1
ATOM 1324 C CA . LYS A 1 169 ? 12.840 -9.708 4.333 1.00 97.50 169 LYS A CA 1
ATOM 1325 C C . LYS A 1 169 ? 11.722 -9.217 5.250 1.00 97.50 169 LYS A C 1
ATOM 1327 O O . LYS A 1 169 ? 11.211 -9.999 6.044 1.00 97.50 169 LYS A O 1
ATOM 1332 N N . ASN A 1 170 ? 11.317 -7.952 5.148 1.00 97.81 170 ASN A N 1
ATOM 1333 C CA . ASN A 1 170 ? 10.222 -7.419 5.963 1.00 97.81 170 ASN A CA 1
ATOM 1334 C C . ASN A 1 170 ? 8.868 -8.037 5.572 1.00 97.81 170 ASN A C 1
ATOM 1336 O O . ASN A 1 170 ? 8.049 -8.337 6.442 1.00 97.81 170 ASN A O 1
ATOM 1340 N N . VAL A 1 171 ? 8.635 -8.267 4.276 1.00 97.25 171 VAL A N 1
ATOM 1341 C CA . VAL A 1 171 ? 7.434 -8.965 3.792 1.00 97.25 171 VAL A CA 1
ATOM 1342 C C . VAL A 1 171 ? 7.441 -10.428 4.239 1.00 97.25 171 VAL A C 1
ATOM 1344 O O . VAL A 1 171 ? 6.445 -10.897 4.785 1.00 97.25 171 VAL A O 1
ATOM 1347 N N . GLU A 1 172 ? 8.557 -11.136 4.069 1.00 97.75 172 GLU A N 1
ATOM 1348 C CA . GLU A 1 172 ? 8.731 -12.525 4.512 1.00 97.75 172 GLU A CA 1
ATOM 1349 C C . GLU A 1 172 ? 8.534 -12.665 6.023 1.00 97.75 172 GLU A C 1
ATOM 1351 O O . GLU A 1 172 ? 7.816 -13.557 6.461 1.00 97.75 172 GLU A O 1
ATOM 1356 N N . MET A 1 173 ? 9.075 -11.738 6.817 1.00 98.50 173 MET A N 1
ATOM 1357 C CA . MET A 1 173 ? 8.863 -11.688 8.264 1.00 98.50 173 MET A CA 1
ATOM 1358 C C . MET A 1 173 ? 7.376 -11.524 8.617 1.00 98.50 173 MET A C 1
ATOM 1360 O O . MET A 1 173 ? 6.884 -12.202 9.518 1.00 98.50 173 MET A O 1
ATOM 1364 N N . LEU A 1 174 ? 6.635 -10.648 7.929 1.00 98.50 174 LEU A N 1
ATOM 1365 C CA . LEU A 1 174 ? 5.192 -10.515 8.159 1.00 98.50 174 LEU A CA 1
ATOM 1366 C C . LEU A 1 174 ? 4.446 -11.813 7.811 1.00 98.50 174 LEU A C 1
ATOM 1368 O O . LEU A 1 174 ? 3.549 -12.215 8.549 1.00 98.50 174 LEU A O 1
ATOM 1372 N N . LEU A 1 175 ? 4.819 -12.478 6.716 1.00 98.44 175 LEU A N 1
ATOM 1373 C CA . LEU A 1 175 ? 4.232 -13.760 6.316 1.00 98.44 175 LEU A CA 1
ATOM 1374 C C . LEU A 1 175 ? 4.548 -14.878 7.321 1.00 98.44 175 LEU A C 1
ATOM 1376 O O . LEU A 1 175 ? 3.652 -15.648 7.659 1.00 98.44 175 LEU A O 1
ATOM 1380 N N . GLU A 1 176 ? 5.780 -14.933 7.831 1.00 98.56 176 GLU A N 1
ATOM 1381 C CA . GLU A 1 176 ? 6.217 -15.860 8.882 1.00 98.56 176 GLU A CA 1
ATOM 1382 C C . GLU A 1 176 ? 5.376 -15.683 10.152 1.00 98.56 176 GLU A C 1
ATOM 1384 O O . GLU A 1 176 ? 4.807 -16.648 10.655 1.00 98.56 176 GLU A O 1
ATOM 1389 N N . ILE A 1 177 ? 5.248 -14.446 10.644 1.00 98.69 177 ILE A N 1
ATOM 1390 C CA . ILE A 1 177 ? 4.489 -14.130 11.866 1.00 98.69 177 ILE A CA 1
ATOM 1391 C C . ILE A 1 177 ? 2.993 -14.410 11.682 1.00 98.69 177 ILE A C 1
ATOM 1393 O O . ILE A 1 177 ? 2.330 -14.877 12.608 1.00 98.69 177 ILE A O 1
ATOM 1397 N N . ARG A 1 178 ? 2.450 -14.146 10.486 1.00 98.38 178 ARG A N 1
ATOM 1398 C CA . ARG A 1 178 ? 1.057 -14.466 10.156 1.00 98.38 178 ARG A CA 1
ATOM 1399 C C . ARG A 1 178 ? 0.803 -15.975 10.171 1.00 98.38 178 ARG A C 1
ATOM 1401 O O . ARG A 1 178 ? -0.262 -16.409 10.617 1.00 98.38 178 ARG A O 1
ATOM 1408 N N . GLY A 1 179 ? 1.750 -16.767 9.669 1.00 98.06 179 GLY A N 1
ATOM 1409 C CA . GLY A 1 179 ? 1.594 -18.207 9.496 1.00 98.06 179 GLY A CA 1
ATOM 1410 C C . GLY A 1 179 ? 0.371 -18.543 8.634 1.00 98.06 179 GLY A C 1
ATOM 1411 O O . GLY A 1 179 ? 0.138 -17.935 7.586 1.00 98.06 179 GLY A O 1
ATOM 1412 N N . GLU A 1 180 ? -0.436 -19.494 9.104 1.00 96.94 180 GLU A N 1
ATOM 1413 C CA . GLU A 1 180 ? -1.648 -19.971 8.419 1.00 96.94 180 GLU A CA 1
ATOM 1414 C C . GLU A 1 180 ? -2.885 -19.084 8.647 1.00 96.94 180 GLU A C 1
ATOM 1416 O O . GLU A 1 180 ? -3.951 -19.341 8.080 1.00 96.94 180 GLU A O 1
ATOM 1421 N N . LYS A 1 181 ? -2.775 -18.024 9.464 1.00 97.31 181 LYS A N 1
ATOM 1422 C CA . LYS A 1 181 ? -3.889 -17.092 9.681 1.00 97.31 181 LYS A CA 1
ATOM 1423 C C . LYS A 1 181 ? -4.262 -16.392 8.371 1.00 97.31 181 LYS A C 1
ATOM 1425 O O . LYS A 1 181 ? -3.410 -16.060 7.545 1.00 97.31 181 LYS A O 1
ATOM 1430 N N . LYS A 1 182 ? -5.559 -16.118 8.201 1.00 95.44 182 LYS A N 1
ATOM 1431 C CA . LYS A 1 182 ? -6.090 -15.432 7.009 1.00 95.44 182 LYS A CA 1
ATOM 1432 C C . LYS A 1 182 ? -5.742 -13.941 6.973 1.00 95.44 182 LYS A C 1
ATOM 1434 O O . LYS A 1 182 ? -5.667 -13.368 5.887 1.00 95.44 182 LYS A O 1
ATOM 1439 N N . THR A 1 183 ? -5.539 -13.323 8.134 1.00 96.88 183 THR A N 1
ATOM 1440 C CA . THR A 1 183 ? -5.301 -11.886 8.298 1.00 96.88 183 THR A CA 1
ATOM 1441 C C . THR A 1 183 ? -3.925 -11.610 8.922 1.00 96.88 183 THR A C 1
ATOM 1443 O O . THR A 1 183 ? -3.473 -12.380 9.771 1.00 96.88 183 THR A O 1
ATOM 1446 N N . PRO A 1 184 ? -3.243 -10.527 8.502 1.00 98.19 184 PRO A N 1
ATOM 1447 C CA . PRO A 1 184 ? -3.655 -9.627 7.428 1.00 98.19 184 PRO A CA 1
ATOM 1448 C C . PRO A 1 184 ? -3.492 -10.239 6.033 1.00 98.19 184 PRO A C 1
ATOM 1450 O O . PRO A 1 184 ? -2.557 -11.005 5.760 1.00 98.19 184 PRO A O 1
ATOM 1453 N N . ARG A 1 185 ? -4.378 -9.847 5.107 1.00 98.31 185 ARG A N 1
ATOM 1454 C CA . ARG A 1 185 ? -4.119 -10.048 3.680 1.00 98.31 185 ARG A CA 1
ATOM 1455 C C . ARG A 1 185 ? -2.908 -9.200 3.305 1.00 98.31 185 ARG A C 1
ATOM 1457 O O . ARG A 1 185 ? -2.941 -7.978 3.428 1.00 98.31 185 ARG A O 1
ATOM 1464 N N . VAL A 1 186 ? -1.853 -9.854 2.834 1.00 97.69 186 VAL A N 1
ATOM 1465 C CA . VAL A 1 186 ? -0.618 -9.190 2.408 1.00 97.69 186 VAL A CA 1
ATOM 1466 C C . VAL A 1 186 ? -0.648 -9.046 0.894 1.00 97.69 186 VAL A C 1
ATOM 1468 O O . VAL A 1 186 ? -0.707 -10.043 0.176 1.00 97.69 186 VAL A O 1
ATOM 1471 N N . GLY A 1 187 ? -0.655 -7.805 0.423 1.00 95.50 187 GLY A N 1
ATOM 1472 C CA . GLY A 1 187 ? -0.559 -7.449 -0.986 1.00 95.50 187 GLY A CA 1
ATOM 1473 C C . GLY A 1 187 ? 0.750 -6.731 -1.285 1.00 95.50 187 GLY A C 1
ATOM 1474 O O . GLY A 1 187 ? 1.345 -6.109 -0.406 1.00 95.50 187 GLY A O 1
ATOM 1475 N N . VAL A 1 188 ? 1.171 -6.784 -2.544 1.00 92.31 188 VAL A N 1
ATOM 1476 C CA . VAL A 1 188 ? 2.220 -5.916 -3.083 1.00 92.31 188 VAL A CA 1
ATOM 1477 C C . VAL A 1 188 ? 1.588 -5.020 -4.137 1.00 92.31 188 VAL A C 1
ATOM 1479 O O . VAL A 1 188 ? 0.802 -5.493 -4.959 1.00 92.31 188 VAL A O 1
ATOM 1482 N N . THR A 1 189 ? 1.913 -3.733 -4.107 1.00 92.44 189 THR A N 1
ATOM 1483 C CA . THR A 1 189 ? 1.472 -2.765 -5.114 1.00 92.44 189 THR A CA 1
ATOM 1484 C C . THR A 1 189 ? 2.632 -2.354 -6.012 1.00 92.44 189 THR A C 1
ATOM 1486 O O . THR A 1 189 ? 3.799 -2.345 -5.603 1.00 92.44 189 THR A O 1
ATOM 1489 N N . PHE A 1 190 ? 2.280 -2.060 -7.264 1.00 91.44 190 PHE A N 1
ATOM 1490 C CA . PHE A 1 190 ? 3.210 -1.712 -8.327 1.00 91.44 190 PHE A CA 1
ATOM 1491 C C . PHE A 1 190 ? 2.618 -0.575 -9.167 1.00 91.44 190 PHE A C 1
ATOM 1493 O O . PHE A 1 190 ? 1.593 -0.758 -9.826 1.00 91.44 190 PHE A O 1
ATOM 1500 N N . VAL A 1 191 ? 3.235 0.603 -9.129 1.00 91.94 191 VAL A N 1
ATOM 1501 C CA . VAL A 1 191 ? 2.911 1.727 -10.012 1.00 91.94 191 VAL A CA 1
ATOM 1502 C C . VAL A 1 191 ? 3.741 1.589 -11.280 1.00 91.94 191 VAL A C 1
ATOM 1504 O O . VAL A 1 191 ? 4.966 1.683 -11.239 1.00 91.94 191 VAL A O 1
ATOM 1507 N N . GLU A 1 192 ? 3.068 1.370 -12.405 1.00 90.94 192 GLU A N 1
ATOM 1508 C CA . GLU A 1 192 ? 3.704 1.329 -13.720 1.00 90.94 192 GLU A CA 1
ATOM 1509 C C . GLU A 1 192 ? 4.237 2.708 -14.127 1.00 90.94 192 GLU A C 1
ATOM 1511 O O . GLU A 1 192 ? 3.548 3.726 -14.029 1.00 90.94 192 GLU A O 1
ATOM 1516 N N . THR A 1 193 ? 5.485 2.725 -14.583 1.00 88.25 193 THR A N 1
ATOM 1517 C CA . THR A 1 193 ? 6.229 3.901 -15.034 1.00 88.25 193 THR A CA 1
ATOM 1518 C C . THR A 1 193 ? 7.244 3.498 -16.109 1.00 88.25 193 THR A C 1
ATOM 1520 O O . THR A 1 193 ? 7.602 2.325 -16.238 1.00 88.25 193 THR A O 1
ATOM 1523 N N . ASP A 1 194 ? 7.786 4.479 -16.832 1.00 89.31 194 ASP A N 1
ATOM 1524 C CA . ASP A 1 194 ? 8.731 4.256 -17.938 1.00 89.31 194 ASP A CA 1
ATOM 1525 C C . ASP A 1 194 ? 10.009 3.497 -17.538 1.00 89.31 194 ASP A C 1
ATOM 1527 O O . ASP A 1 194 ? 10.658 2.883 -18.382 1.00 89.31 194 ASP A O 1
ATOM 1531 N N . TYR A 1 195 ? 10.387 3.513 -16.258 1.00 86.88 195 TYR A N 1
ATOM 1532 C CA . TYR A 1 195 ? 11.584 2.822 -15.772 1.00 86.88 195 TYR A CA 1
ATOM 1533 C C . TYR A 1 195 ? 11.311 1.440 -15.171 1.00 86.88 195 TYR A C 1
ATOM 1535 O O . TYR A 1 195 ? 12.271 0.720 -14.928 1.00 86.88 195 TYR A O 1
ATOM 1543 N N . ASN A 1 196 ? 10.056 1.038 -14.940 1.00 90.75 196 ASN A N 1
ATOM 1544 C CA . ASN A 1 196 ? 9.735 -0.270 -14.347 1.00 90.75 196 ASN A CA 1
ATOM 1545 C C . ASN A 1 196 ? 8.707 -1.095 -15.141 1.00 90.75 196 ASN A C 1
ATOM 1547 O O . ASN A 1 196 ? 8.439 -2.235 -14.771 1.00 90.75 196 ASN A O 1
ATOM 1551 N N . TYR A 1 197 ? 8.172 -0.575 -16.255 1.00 87.88 197 TYR A N 1
ATOM 1552 C CA . TYR A 1 197 ? 7.191 -1.293 -17.081 1.00 87.88 197 TYR A CA 1
ATOM 1553 C C . TYR A 1 197 ? 7.689 -2.676 -17.534 1.00 87.88 197 TYR A C 1
ATOM 1555 O O . TYR A 1 197 ? 6.919 -3.632 -17.603 1.00 87.88 197 TYR A O 1
ATOM 1563 N N . HIS A 1 198 ? 8.989 -2.803 -17.809 1.00 85.12 198 HIS A N 1
ATOM 1564 C CA . HIS A 1 198 ? 9.620 -4.048 -18.245 1.00 85.12 198 HIS A CA 1
ATOM 1565 C C . HIS A 1 198 ? 9.627 -5.137 -17.157 1.00 85.12 198 HIS A C 1
ATOM 1567 O O . HIS A 1 198 ? 9.719 -6.317 -17.481 1.00 85.12 198 HIS A O 1
ATOM 1573 N N . GLU A 1 199 ? 9.491 -4.757 -15.884 1.00 88.25 199 GLU A N 1
ATOM 1574 C CA . GLU A 1 199 ? 9.447 -5.679 -14.743 1.00 88.25 199 GLU A CA 1
ATOM 1575 C C . GLU A 1 199 ? 8.019 -6.121 -14.385 1.00 88.25 199 GLU A C 1
ATOM 1577 O O . GLU A 1 199 ? 7.830 -7.005 -13.547 1.00 88.25 199 GLU A O 1
ATOM 1582 N N . ILE A 1 200 ? 6.993 -5.531 -15.009 1.00 84.38 200 ILE A N 1
ATOM 1583 C CA . ILE A 1 200 ? 5.601 -5.918 -14.771 1.00 84.38 200 ILE A CA 1
ATOM 1584 C C . ILE A 1 200 ? 5.412 -7.374 -15.187 1.00 84.38 200 ILE A C 1
ATOM 1586 O O . ILE A 1 200 ? 5.860 -7.788 -16.254 1.00 84.38 200 ILE A O 1
ATOM 1590 N N . VAL A 1 201 ? 4.680 -8.142 -14.375 1.00 79.31 201 VAL A N 1
ATOM 1591 C CA . VAL A 1 201 ? 4.442 -9.583 -14.581 1.00 79.31 201 VAL A CA 1
ATOM 1592 C C . VAL A 1 201 ? 4.019 -9.906 -16.019 1.00 79.31 201 VAL A C 1
ATOM 1594 O O . VAL A 1 201 ? 4.495 -10.882 -16.590 1.00 79.31 201 VAL A O 1
ATOM 1597 N N . TRP A 1 202 ? 3.187 -9.061 -16.637 1.00 74.81 202 TRP A N 1
ATOM 1598 C CA . TRP A 1 202 ? 2.724 -9.200 -18.024 1.00 74.81 202 TRP A CA 1
ATOM 1599 C C . TRP A 1 202 ? 3.832 -9.162 -19.086 1.00 74.81 202 TRP A C 1
ATOM 1601 O O . TRP A 1 202 ? 3.650 -9.749 -20.157 1.00 74.81 202 TRP A O 1
ATOM 1611 N N . ASN A 1 203 ? 4.946 -8.500 -18.781 1.00 77.31 203 ASN A N 1
ATOM 1612 C CA . ASN A 1 203 ? 6.145 -8.378 -19.611 1.00 77.31 203 ASN A CA 1
ATOM 1613 C C . ASN A 1 203 ? 7.267 -9.326 -19.160 1.00 77.31 203 ASN A C 1
ATOM 1615 O O . ASN A 1 203 ? 8.317 -9.374 -19.797 1.00 77.31 203 ASN A O 1
ATOM 1619 N N . GLY A 1 204 ? 7.049 -10.093 -18.089 1.00 74.06 204 GLY A N 1
ATOM 1620 C CA . GLY A 1 204 ? 8.006 -11.075 -17.599 1.00 74.06 204 GLY A CA 1
ATOM 1621 C C . GLY A 1 204 ? 8.205 -12.234 -18.577 1.00 74.06 204 GLY A C 1
ATOM 1622 O O . GLY A 1 204 ? 7.309 -12.590 -19.347 1.00 74.06 204 GLY A O 1
ATOM 1623 N N . GLU A 1 205 ? 9.371 -12.876 -18.493 1.00 79.38 205 GLU A N 1
ATOM 1624 C CA . GLU A 1 205 ? 9.782 -13.988 -19.362 1.00 79.38 205 GLU A CA 1
ATOM 1625 C C . GLU A 1 205 ? 8.704 -15.075 -19.480 1.00 79.38 205 GLU A C 1
ATOM 1627 O O . GLU A 1 205 ? 8.353 -15.495 -20.580 1.00 79.38 205 GLU A O 1
ATOM 1632 N N . ARG A 1 206 ? 8.107 -15.484 -18.353 1.00 80.56 206 ARG A N 1
ATOM 1633 C CA . ARG A 1 206 ? 7.063 -16.517 -18.326 1.00 80.56 206 ARG A CA 1
ATOM 1634 C C . ARG A 1 206 ? 5.802 -16.107 -19.090 1.00 80.56 206 ARG A C 1
ATOM 1636 O O . ARG A 1 206 ? 5.235 -16.937 -19.796 1.00 80.56 206 ARG A O 1
ATOM 1643 N N . MET A 1 207 ? 5.361 -14.854 -18.955 1.00 82.56 207 MET A N 1
ATOM 1644 C CA . MET A 1 207 ? 4.178 -14.357 -19.665 1.00 82.56 207 MET A CA 1
ATOM 1645 C C . MET A 1 207 ? 4.455 -14.150 -21.152 1.00 82.56 207 MET A C 1
ATOM 1647 O O . MET A 1 207 ? 3.580 -14.438 -21.965 1.00 82.56 207 MET A O 1
ATOM 1651 N N . ASN A 1 208 ? 5.666 -13.719 -21.516 1.00 81.50 208 ASN A N 1
ATOM 1652 C CA . ASN A 1 208 ? 6.089 -13.652 -22.914 1.00 81.50 208 ASN A CA 1
ATOM 1653 C C . ASN A 1 208 ? 6.145 -15.049 -23.532 1.00 81.50 208 ASN A C 1
ATOM 1655 O O . ASN A 1 208 ? 5.506 -15.265 -24.552 1.00 81.50 208 ASN A O 1
ATOM 1659 N N . LYS A 1 209 ? 6.751 -16.030 -22.852 1.00 84.94 209 LYS A N 1
ATOM 1660 C CA . LYS A 1 209 ? 6.774 -17.428 -23.301 1.00 84.94 209 LYS A CA 1
ATOM 1661 C C . LYS A 1 209 ? 5.370 -18.009 -23.486 1.00 84.94 209 LYS A C 1
ATOM 1663 O O . LYS A 1 209 ? 5.108 -18.653 -24.495 1.00 84.94 209 LYS A O 1
ATOM 1668 N N . LEU A 1 210 ? 4.457 -17.770 -22.539 1.00 84.38 210 LEU A N 1
ATOM 1669 C CA . LEU A 1 210 ? 3.048 -18.158 -22.679 1.00 84.38 210 LEU A CA 1
ATOM 1670 C C . LEU A 1 210 ? 2.412 -17.516 -23.917 1.00 84.38 210 LEU A C 1
ATOM 1672 O O . LEU A 1 210 ? 1.722 -18.190 -24.673 1.00 84.38 210 LEU A O 1
ATOM 1676 N N . ARG A 1 211 ? 2.643 -16.219 -24.139 1.00 83.56 211 ARG A N 1
ATOM 1677 C CA . ARG A 1 211 ? 2.116 -15.495 -25.301 1.00 83.56 211 ARG A CA 1
ATOM 1678 C C . ARG A 1 211 ? 2.706 -16.004 -26.614 1.00 83.56 211 ARG A C 1
ATOM 1680 O O . ARG A 1 211 ? 1.964 -16.127 -27.576 1.00 83.56 211 ARG A O 1
ATOM 1687 N N . ASP A 1 212 ? 3.989 -16.343 -26.642 1.00 82.06 212 ASP A N 1
ATOM 1688 C CA . ASP A 1 212 ? 4.662 -16.891 -27.820 1.00 82.06 212 ASP A CA 1
ATOM 1689 C C . ASP A 1 212 ? 4.133 -18.285 -28.171 1.00 82.06 212 ASP A C 1
ATOM 1691 O O . ASP A 1 212 ? 3.864 -18.563 -29.338 1.00 82.06 212 ASP A O 1
ATOM 1695 N N . LEU A 1 213 ? 3.924 -19.145 -27.168 1.00 83.06 213 LEU A N 1
ATOM 1696 C CA . LEU A 1 213 ? 3.308 -20.463 -27.352 1.00 83.06 213 LEU A CA 1
ATOM 1697 C C . LEU A 1 213 ? 1.882 -20.342 -27.899 1.00 83.06 213 LEU A C 1
ATOM 1699 O O . LEU A 1 213 ? 1.555 -21.005 -28.880 1.00 83.06 213 LEU A O 1
ATOM 1703 N N . HIS A 1 214 ? 1.070 -19.432 -27.353 1.00 78.44 214 HIS A N 1
ATOM 1704 C CA . HIS A 1 214 ? -0.245 -19.141 -27.921 1.00 78.44 214 HIS A CA 1
ATOM 1705 C C . HIS A 1 214 ? -0.134 -18.602 -29.355 1.00 78.44 214 HIS A C 1
ATOM 1707 O O . HIS A 1 214 ? -0.707 -19.158 -30.275 1.00 78.44 214 HIS A O 1
ATOM 1713 N N . ASN A 1 215 ? 0.668 -17.570 -29.604 1.00 73.31 215 ASN A N 1
ATOM 1714 C CA . ASN A 1 215 ? 0.762 -16.948 -30.929 1.00 73.31 215 ASN A CA 1
ATOM 1715 C C . ASN A 1 215 ? 1.355 -17.867 -32.016 1.00 73.31 215 ASN A C 1
ATOM 1717 O O . ASN A 1 215 ? 1.225 -17.566 -33.202 1.00 73.31 215 ASN A O 1
ATOM 1721 N N . SER A 1 216 ? 2.034 -18.952 -31.633 1.00 77.31 216 SER A N 1
ATOM 1722 C CA . SER A 1 216 ? 2.605 -19.951 -32.549 1.00 77.31 216 SER A CA 1
ATOM 1723 C C . SER A 1 216 ? 1.758 -21.216 -32.693 1.00 77.31 216 SER A C 1
ATOM 1725 O O . SER A 1 216 ? 2.166 -22.142 -33.386 1.00 77.31 216 SER A O 1
ATOM 1727 N N . GLY A 1 217 ? 0.589 -21.266 -32.056 1.00 75.56 217 GLY A N 1
ATOM 1728 C CA . GLY A 1 217 ? -0.306 -22.415 -32.109 1.00 75.56 217 GLY A CA 1
ATOM 1729 C C . GLY A 1 217 ? 0.130 -23.633 -31.301 1.00 75.56 217 GLY A C 1
ATOM 1730 O O . GLY A 1 217 ? -0.418 -24.717 -31.469 1.00 75.56 217 GLY A O 1
ATOM 1731 N N . ARG A 1 218 ? 1.094 -23.445 -30.398 1.00 79.81 218 ARG A N 1
ATOM 1732 C CA . ARG A 1 218 ? 1.670 -24.470 -29.517 1.00 79.81 218 ARG A CA 1
ATOM 1733 C C . ARG A 1 218 ? 1.007 -24.427 -28.140 1.00 79.81 218 ARG A C 1
ATOM 1735 O O . ARG A 1 218 ? 1.666 -24.402 -27.101 1.00 79.81 218 ARG A O 1
ATOM 1742 N N . TRP A 1 219 ? -0.319 -24.311 -28.130 1.00 79.69 219 TRP A N 1
ATOM 1743 C CA . TRP A 1 219 ? -1.135 -24.181 -26.916 1.00 79.69 219 TRP A CA 1
ATOM 1744 C C . TRP A 1 219 ? -1.148 -25.462 -26.077 1.00 79.69 219 TRP A C 1
ATOM 1746 O O . TRP A 1 219 ? -1.265 -25.392 -24.856 1.00 79.69 219 TRP A O 1
ATOM 1756 N N . ASP A 1 220 ? -0.980 -26.620 -26.711 1.00 82.94 220 ASP A N 1
ATOM 1757 C CA . ASP A 1 220 ? -0.862 -27.932 -26.070 1.00 82.94 220 ASP A CA 1
ATOM 1758 C C . ASP A 1 220 ? 0.389 -28.061 -25.184 1.00 82.94 220 ASP A C 1
ATOM 1760 O O . ASP A 1 220 ? 0.394 -28.838 -24.230 1.00 82.94 220 ASP A O 1
ATOM 1764 N N . GLU A 1 221 ? 1.416 -27.238 -25.420 1.00 87.00 221 GLU A N 1
ATOM 1765 C CA . GLU A 1 221 ? 2.594 -27.137 -24.549 1.00 87.00 221 GLU A CA 1
ATOM 1766 C C . GLU A 1 221 ? 2.339 -26.349 -23.256 1.00 87.00 221 GLU A C 1
ATOM 1768 O O . GLU A 1 221 ? 3.183 -26.329 -22.354 1.00 87.00 221 GLU A O 1
ATOM 1773 N N . ILE A 1 222 ? 1.189 -25.682 -23.140 1.00 87.12 222 ILE A N 1
ATOM 1774 C CA . ILE A 1 222 ? 0.790 -24.952 -21.939 1.00 87.12 222 ILE A CA 1
ATOM 1775 C C . ILE A 1 222 ? -0.123 -25.873 -21.122 1.00 87.12 222 ILE A C 1
ATOM 1777 O O . ILE A 1 222 ? -1.256 -26.104 -21.536 1.00 87.12 222 ILE A O 1
ATOM 1781 N N . PRO A 1 223 ? 0.279 -26.348 -19.924 1.00 85.44 223 PRO A N 1
ATOM 1782 C CA . PRO A 1 223 ? -0.492 -27.354 -19.179 1.00 85.44 223 PRO A CA 1
ATOM 1783 C C . PRO A 1 223 ? -1.951 -26.970 -18.901 1.00 85.44 223 PRO A C 1
ATOM 1785 O O . PRO A 1 223 ? -2.828 -27.823 -18.857 1.00 85.44 223 PRO A O 1
ATOM 1788 N N . PHE A 1 224 ? -2.216 -25.674 -18.717 1.00 82.38 224 PHE A N 1
ATOM 1789 C CA . PHE A 1 224 ? -3.569 -25.153 -18.518 1.00 82.38 224 PHE A CA 1
ATOM 1790 C C . PHE A 1 224 ? -4.397 -25.110 -19.813 1.00 82.38 224 PHE A C 1
ATOM 1792 O O . PHE A 1 224 ? -5.615 -25.243 -19.762 1.00 82.38 224 PHE A O 1
ATOM 1799 N N . CYS A 1 225 ? -3.751 -24.926 -20.966 1.00 82.19 225 CYS A N 1
ATOM 1800 C CA . CYS A 1 225 ? -4.417 -24.826 -22.265 1.00 82.19 225 CYS A CA 1
ATOM 1801 C C . CYS A 1 225 ? -4.477 -26.170 -22.999 1.00 82.19 225 CYS A C 1
ATOM 1803 O O . CYS A 1 225 ? -5.314 -26.328 -23.876 1.00 82.19 225 CYS A O 1
ATOM 1805 N N . GLN A 1 226 ? -3.662 -27.152 -22.608 1.00 82.38 226 GLN A N 1
ATOM 1806 C CA . GLN A 1 226 ? -3.674 -28.503 -23.165 1.00 82.38 226 GLN A CA 1
ATOM 1807 C C . GLN A 1 226 ? -5.069 -29.168 -23.150 1.00 82.38 226 GLN A C 1
ATOM 1809 O O . GLN A 1 226 ? -5.432 -29.756 -24.167 1.00 82.38 226 GLN A O 1
ATOM 1814 N N . PRO A 1 227 ? -5.881 -29.083 -22.072 1.00 84.00 227 PRO A N 1
ATOM 1815 C CA . PRO A 1 227 ? -7.245 -29.618 -22.074 1.00 84.00 227 PRO A CA 1
ATOM 1816 C C . PRO A 1 227 ? -8.305 -28.598 -22.530 1.00 84.00 227 PRO A C 1
ATOM 1818 O O . PRO A 1 227 ? -9.495 -28.850 -22.363 1.00 84.00 227 PRO A O 1
ATOM 1821 N N . CYS A 1 228 ? -7.904 -27.420 -23.013 1.00 75.06 228 CYS A N 1
ATOM 1822 C CA . CYS A 1 228 ? -8.813 -26.310 -23.270 1.00 75.06 228 CYS A CA 1
ATOM 1823 C C . CYS A 1 228 ? -9.416 -26.401 -24.679 1.00 75.06 228 CYS A C 1
ATOM 1825 O O . CYS A 1 228 ? -8.705 -26.355 -25.679 1.00 75.06 228 CYS A O 1
ATOM 1827 N N . ASP A 1 229 ? -10.739 -26.469 -24.753 1.00 69.31 229 ASP A N 1
ATOM 1828 C CA . ASP A 1 229 ? -11.549 -26.443 -25.976 1.00 69.31 229 ASP A CA 1
ATOM 1829 C C . ASP A 1 229 ? -11.865 -25.020 -26.473 1.00 69.31 229 ASP A C 1
ATOM 1831 O O . ASP A 1 229 ? -12.195 -24.838 -27.644 1.00 69.31 229 ASP A O 1
ATOM 1835 N N . TYR A 1 230 ? -11.664 -23.999 -25.631 1.00 65.69 230 TYR A N 1
ATOM 1836 C CA . TYR A 1 230 ? -11.873 -22.579 -25.959 1.00 65.69 230 TYR A CA 1
ATOM 1837 C C . TYR A 1 230 ? -11.207 -22.154 -27.280 1.00 65.69 230 TYR A C 1
ATOM 1839 O O . TYR A 1 230 ? -11.776 -21.381 -28.045 1.00 65.69 230 TYR A O 1
ATOM 1847 N N . TRP A 1 231 ? -10.014 -22.683 -27.573 1.00 59.09 231 TRP A N 1
ATOM 1848 C CA . TRP A 1 231 ? -9.263 -22.378 -28.795 1.00 59.09 231 TRP A CA 1
ATOM 1849 C C . TRP A 1 231 ? -9.980 -22.878 -30.050 1.00 59.09 231 TRP A C 1
ATOM 1851 O O . TRP A 1 231 ? -10.057 -22.155 -31.037 1.00 59.09 231 TRP A O 1
ATOM 1861 N N . VAL A 1 232 ? -10.558 -24.082 -30.008 1.00 56.62 232 VAL A N 1
ATOM 1862 C CA . VAL A 1 232 ? -11.305 -24.675 -31.131 1.00 56.62 232 VAL A CA 1
ATOM 1863 C C . VAL A 1 232 ? -12.557 -23.853 -31.432 1.00 56.62 232 VAL A C 1
ATOM 1865 O O . VAL A 1 232 ? -12.883 -23.619 -32.594 1.00 56.62 232 VAL A O 1
ATOM 1868 N N . GLU A 1 233 ? -13.215 -23.349 -30.390 1.00 55.94 233 GLU A N 1
ATOM 1869 C CA . GLU A 1 233 ? -14.407 -22.510 -30.520 1.00 55.94 233 GLU A CA 1
ATOM 1870 C C . GLU A 1 233 ? -14.096 -21.078 -30.990 1.00 55.94 233 GLU A C 1
ATOM 1872 O O . GLU A 1 233 ? -14.998 -20.385 -31.463 1.00 55.94 233 GLU A O 1
ATOM 1877 N N . THR A 1 234 ? -12.831 -20.635 -30.912 1.00 57.75 234 THR A N 1
ATOM 1878 C CA . THR A 1 234 ? -12.432 -19.286 -31.348 1.00 57.75 234 THR A CA 1
ATOM 1879 C C . THR A 1 234 ? -12.180 -19.110 -32.853 1.00 57.75 234 THR A C 1
ATOM 1881 O O . THR A 1 234 ? -11.965 -17.992 -33.323 1.00 57.75 234 THR A O 1
ATOM 1884 N N . PHE A 1 235 ? -12.205 -20.193 -33.638 1.00 55.72 235 PHE A N 1
ATOM 1885 C CA . PHE A 1 235 ? -11.895 -20.138 -35.074 1.00 55.72 235 PHE A CA 1
ATOM 1886 C C . PHE A 1 235 ? -13.102 -19.832 -35.983 1.00 55.72 235 PHE A C 1
ATOM 1888 O O . PHE A 1 235 ? -12.900 -19.538 -37.159 1.00 55.72 235 PHE A O 1
ATOM 1895 N N . ASP A 1 236 ? -14.338 -19.842 -35.467 1.00 60.75 236 ASP A N 1
ATOM 1896 C CA . ASP A 1 236 ? -15.553 -19.485 -36.227 1.00 60.75 236 ASP A CA 1
ATOM 1897 C C . ASP A 1 236 ? -15.941 -18.017 -35.975 1.00 60.75 236 ASP A C 1
ATOM 1899 O O . ASP A 1 236 ? -16.975 -17.711 -35.373 1.00 60.75 236 ASP A O 1
ATOM 1903 N N . MET A 1 237 ? -15.063 -17.089 -36.377 1.00 67.50 237 MET A N 1
ATOM 1904 C CA . MET A 1 237 ? -15.307 -15.656 -36.199 1.00 67.50 237 MET A CA 1
ATOM 1905 C C . MET A 1 237 ? -16.508 -15.210 -37.037 1.00 67.50 237 MET A C 1
ATOM 1907 O O . MET A 1 237 ? -16.471 -15.247 -38.267 1.00 67.50 237 MET A O 1
ATOM 1911 N N . LYS A 1 238 ? -17.552 -14.708 -36.371 1.00 77.81 238 LYS A N 1
ATOM 1912 C CA . LYS A 1 238 ? -18.724 -14.123 -37.038 1.00 77.81 238 LYS A CA 1
ATOM 1913 C C . LYS A 1 238 ? -18.702 -12.615 -36.911 1.00 77.81 238 LYS A C 1
ATOM 1915 O O . LYS A 1 238 ? -18.654 -12.087 -35.800 1.00 77.81 238 LYS A O 1
ATOM 1920 N N . GLU A 1 239 ? -18.776 -11.934 -38.045 1.00 85.50 239 GLU A N 1
ATOM 1921 C CA . GLU A 1 239 ? -18.931 -10.485 -38.101 1.00 85.50 239 GLU A CA 1
ATOM 1922 C C . GLU A 1 239 ? -20.344 -10.132 -38.571 1.00 85.50 239 GLU A C 1
ATOM 1924 O O . GLU A 1 239 ? -20.829 -10.667 -39.567 1.00 85.50 239 GLU A O 1
ATOM 1929 N N . GLU A 1 240 ? -21.001 -9.215 -37.865 1.00 88.75 240 GLU A N 1
ATOM 1930 C CA . GLU A 1 240 ? -22.250 -8.602 -38.312 1.00 88.75 240 GLU A CA 1
ATOM 1931 C C . GLU A 1 240 ? -22.198 -7.085 -38.120 1.00 88.75 240 GLU A C 1
ATOM 1933 O O . GLU A 1 240 ? -21.578 -6.573 -37.187 1.00 88.75 240 GLU A O 1
ATOM 1938 N N . GLU A 1 241 ? -22.866 -6.344 -39.000 1.00 89.75 241 GLU A N 1
ATOM 1939 C CA . GLU A 1 241 ? -23.049 -4.906 -38.828 1.00 89.75 241 GLU A CA 1
ATOM 1940 C C . GLU A 1 241 ? -24.469 -4.613 -38.354 1.00 89.75 241 GLU A C 1
ATOM 1942 O O . GLU A 1 241 ? -25.443 -4.989 -39.010 1.00 89.75 241 GLU A O 1
ATOM 1947 N N . ARG A 1 242 ? -24.597 -3.906 -37.229 1.00 91.50 242 ARG A N 1
ATOM 1948 C CA . ARG A 1 242 ? -25.900 -3.525 -36.671 1.00 91.50 242 ARG A CA 1
ATOM 1949 C C . ARG A 1 242 ? -25.805 -2.207 -35.913 1.00 91.50 242 ARG A C 1
ATOM 1951 O O . ARG A 1 242 ? -24.860 -1.997 -35.161 1.00 91.50 242 ARG A O 1
ATOM 1958 N N . ASP A 1 243 ? -26.770 -1.311 -36.116 1.00 90.31 243 ASP A N 1
ATOM 1959 C CA . ASP A 1 243 ? -26.935 -0.059 -35.352 1.00 90.31 243 ASP A CA 1
ATOM 1960 C C . ASP A 1 243 ? -25.677 0.833 -35.264 1.00 90.31 243 ASP A C 1
ATOM 1962 O O . ASP A 1 243 ? -25.411 1.476 -34.251 1.00 90.31 243 ASP A O 1
ATOM 1966 N N . GLY A 1 244 ? -24.868 0.875 -36.330 1.00 87.12 244 GLY A N 1
ATOM 1967 C CA . GLY A 1 244 ? -23.615 1.644 -36.353 1.00 87.12 244 GLY A CA 1
ATOM 1968 C C . GLY A 1 244 ? -22.429 0.963 -35.656 1.00 87.12 244 GLY A C 1
ATOM 1969 O O . GLY A 1 244 ? -21.372 1.586 -35.509 1.00 87.12 244 GLY A O 1
ATOM 1970 N N . PHE A 1 245 ? -22.571 -0.308 -35.275 1.00 87.88 245 PHE A N 1
ATOM 1971 C CA . PHE A 1 245 ? -21.507 -1.159 -34.753 1.00 87.88 245 PHE A CA 1
ATOM 1972 C C . PHE A 1 245 ? -21.084 -2.229 -35.766 1.00 87.88 245 PHE A C 1
ATOM 1974 O O . PHE A 1 245 ? -21.918 -2.794 -36.471 1.00 87.88 245 PHE A O 1
ATOM 1981 N N . LEU A 1 246 ? -19.785 -2.533 -35.787 1.00 86.00 246 LEU A N 1
ATOM 1982 C CA . LEU A 1 246 ? -19.232 -3.791 -36.280 1.00 86.00 246 LEU A CA 1
ATOM 1983 C C . LEU A 1 246 ? -19.134 -4.748 -35.087 1.00 86.00 246 LEU A C 1
ATOM 1985 O O . LEU A 1 246 ? -18.285 -4.576 -34.205 1.00 86.00 246 LEU A O 1
ATOM 1989 N N . ILE A 1 247 ? -20.032 -5.721 -35.038 1.00 85.19 247 ILE A N 1
ATOM 1990 C CA . ILE A 1 247 ? -20.120 -6.719 -33.978 1.00 85.19 247 ILE A CA 1
ATOM 1991 C C . ILE A 1 247 ? -19.277 -7.924 -34.396 1.00 85.19 247 ILE A C 1
ATOM 1993 O O . ILE A 1 247 ? -19.533 -8.527 -35.435 1.00 85.19 247 ILE A O 1
ATOM 1997 N N . ARG A 1 248 ? -18.265 -8.272 -33.599 1.00 82.62 248 ARG A N 1
ATOM 1998 C CA . ARG A 1 248 ? -17.379 -9.421 -33.837 1.00 82.62 248 ARG A CA 1
ATOM 1999 C C . ARG A 1 248 ? -17.568 -10.458 -32.746 1.00 82.62 248 ARG A C 1
ATOM 2001 O O . ARG A 1 248 ? -17.413 -10.138 -31.571 1.00 82.62 248 ARG A O 1
ATOM 2008 N N . ASN A 1 249 ? -17.837 -11.694 -33.133 1.00 76.31 249 ASN A N 1
ATOM 2009 C CA . ASN A 1 249 ? -17.946 -12.834 -32.231 1.00 76.31 249 ASN A CA 1
ATOM 2010 C C . ASN A 1 249 ? -16.790 -13.793 -32.521 1.00 76.31 249 ASN A C 1
ATOM 2012 O O . ASN A 1 249 ? -16.950 -14.684 -33.353 1.00 76.31 249 ASN A O 1
ATOM 2016 N N . PRO A 1 250 ? -15.610 -13.592 -31.914 1.00 67.12 250 PRO A N 1
ATOM 2017 C CA . PRO A 1 250 ? -14.490 -14.503 -32.081 1.00 67.12 250 PRO A CA 1
ATOM 2018 C C . PRO A 1 250 ? -14.625 -15.760 -31.224 1.00 67.12 250 PRO A C 1
ATOM 2020 O O . PRO A 1 250 ? -13.722 -16.568 -31.277 1.00 67.12 250 PRO A O 1
ATOM 2023 N N . SER A 1 251 ? -15.669 -15.920 -30.402 1.00 67.31 251 SER A N 1
ATOM 2024 C CA . SER A 1 251 ? -15.992 -17.166 -29.690 1.00 67.31 251 SER A CA 1
ATOM 2025 C C . SER A 1 251 ? -17.462 -17.161 -29.237 1.00 67.31 251 SER A C 1
ATOM 2027 O O . SER A 1 251 ? -18.080 -16.091 -29.201 1.00 67.31 251 SER A O 1
ATOM 2029 N N . PRO A 1 252 ? -18.029 -18.305 -28.809 1.00 66.38 252 PRO A N 1
ATOM 2030 C CA . PRO A 1 252 ? -19.352 -18.363 -28.176 1.00 66.38 252 PRO A CA 1
ATOM 2031 C C . PRO A 1 252 ? -19.466 -17.554 -26.873 1.00 66.38 252 PRO A C 1
ATOM 2033 O O . PRO A 1 252 ? -20.573 -17.264 -26.424 1.00 66.38 252 PRO A O 1
ATOM 2036 N N . TYR A 1 253 ? -18.337 -17.186 -26.260 1.00 67.06 253 TYR A N 1
ATOM 2037 C CA . TYR A 1 253 ? -18.286 -16.520 -24.956 1.00 67.06 253 TYR A CA 1
ATOM 2038 C C . TYR A 1 253 ? -17.951 -15.033 -25.043 1.00 67.06 253 TYR A C 1
ATOM 2040 O O . TYR A 1 253 ? -17.924 -14.352 -24.017 1.00 67.06 253 TYR A O 1
ATOM 2048 N N . THR A 1 254 ? -17.610 -14.515 -26.225 1.00 67.94 254 THR A N 1
ATOM 2049 C CA . THR A 1 254 ? -17.110 -13.143 -26.362 1.00 67.94 254 THR A CA 1
ATOM 2050 C C . THR A 1 254 ? -17.694 -12.461 -27.590 1.00 67.94 254 THR A C 1
ATOM 2052 O O . THR A 1 254 ? -17.564 -12.948 -28.708 1.00 67.94 254 THR A O 1
ATOM 2055 N N . THR A 1 255 ? -18.280 -11.283 -27.375 1.00 80.06 255 THR A N 1
ATOM 2056 C CA . THR A 1 255 ? -18.810 -10.408 -28.425 1.00 80.06 255 THR A CA 1
ATOM 2057 C C . THR A 1 255 ? -18.215 -9.015 -28.269 1.00 80.06 255 THR A C 1
ATOM 2059 O O . THR A 1 255 ? -18.368 -8.376 -27.227 1.00 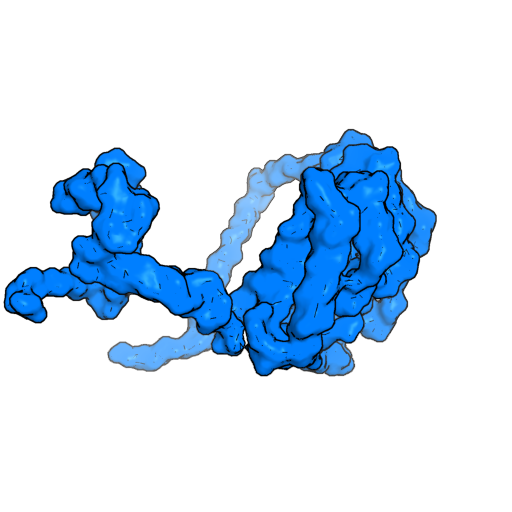80.06 255 THR A O 1
ATOM 2062 N N . PHE A 1 256 ? -17.577 -8.510 -29.319 1.00 79.75 256 PHE A N 1
ATOM 2063 C CA . PHE A 1 256 ? -17.020 -7.164 -29.379 1.00 79.75 256 PHE A CA 1
ATOM 2064 C C . PHE A 1 256 ? -17.929 -6.252 -30.193 1.00 79.75 256 PHE A C 1
ATOM 2066 O O . PHE A 1 256 ? -18.172 -6.512 -31.366 1.00 79.75 256 PHE A O 1
ATOM 2073 N N . TYR A 1 257 ? -18.385 -5.153 -29.595 1.00 84.94 257 TYR A N 1
ATOM 2074 C CA . TYR A 1 257 ? -19.152 -4.110 -30.277 1.00 84.94 257 TYR A CA 1
ATOM 2075 C C . TYR A 1 257 ? -18.221 -2.955 -30.646 1.00 84.94 257 TYR A C 1
ATOM 2077 O O . TYR A 1 257 ? -17.842 -2.152 -29.793 1.00 84.94 257 TYR A O 1
ATOM 2085 N N . ASN A 1 258 ? -17.841 -2.858 -31.919 1.00 80.88 258 ASN A N 1
ATOM 2086 C CA . ASN A 1 258 ? -16.897 -1.847 -32.389 1.00 80.88 258 ASN A CA 1
ATOM 2087 C C . ASN A 1 258 ? -17.644 -0.689 -33.050 1.00 80.88 258 ASN A C 1
ATOM 2089 O O . ASN A 1 258 ? -18.399 -0.896 -33.993 1.00 80.88 258 ASN A O 1
ATOM 2093 N N . VAL A 1 259 ? -17.442 0.544 -32.580 1.00 84.88 259 VAL A N 1
ATOM 2094 C CA . VAL A 1 259 ? -18.114 1.728 -33.142 1.00 84.88 259 VAL A CA 1
ATOM 2095 C C . VAL A 1 259 ? -17.588 2.000 -34.552 1.00 84.88 259 VAL A C 1
ATOM 2097 O O . VAL A 1 259 ? -16.433 2.397 -34.714 1.00 84.88 259 VAL A O 1
ATOM 2100 N N . LYS A 1 260 ? -18.439 1.838 -35.573 1.00 82.50 260 LYS A N 1
ATOM 2101 C CA . LYS A 1 260 ? -18.028 1.867 -36.987 1.00 82.50 260 LYS A CA 1
ATOM 2102 C C . LYS A 1 260 ? -17.385 3.197 -37.396 1.00 82.50 260 LYS A C 1
ATOM 2104 O O . LYS A 1 260 ? -16.406 3.214 -38.134 1.00 82.50 260 LYS A O 1
ATOM 2109 N N . SER A 1 261 ? -17.881 4.311 -36.856 1.00 83.75 261 SER A N 1
ATOM 2110 C CA . SER A 1 261 ? -17.354 5.661 -37.118 1.00 83.75 261 SER A CA 1
ATOM 2111 C C . SER A 1 261 ? -15.991 5.954 -36.484 1.00 83.75 261 SER A C 1
ATOM 2113 O O . SER A 1 261 ? -15.469 7.046 -36.674 1.00 83.75 261 SER A O 1
ATOM 2115 N N . ARG A 1 262 ? -15.436 5.019 -35.705 1.00 78.38 262 ARG A N 1
ATOM 2116 C CA . ARG A 1 262 ? -14.119 5.138 -35.064 1.00 78.38 262 ARG A CA 1
ATOM 2117 C C . ARG A 1 262 ? -13.123 4.096 -35.567 1.00 78.38 262 ARG A C 1
ATOM 2119 O O . ARG A 1 262 ? -12.045 3.984 -35.001 1.00 78.38 262 ARG A O 1
ATOM 2126 N N . LEU A 1 263 ? -13.472 3.309 -36.584 1.00 71.88 263 LEU A N 1
ATOM 2127 C CA . LEU A 1 263 ? -12.584 2.269 -37.117 1.00 71.88 263 LEU A CA 1
ATOM 2128 C C . LEU A 1 263 ? -11.383 2.846 -37.883 1.00 71.88 263 LEU A C 1
ATOM 2130 O O . LEU A 1 263 ? -10.377 2.173 -38.067 1.00 71.88 263 LEU A O 1
ATOM 2134 N N . ASP A 1 264 ? -11.465 4.097 -38.323 1.00 71.19 264 ASP A N 1
ATOM 2135 C CA . ASP A 1 264 ? -10.411 4.827 -39.029 1.00 71.19 264 ASP A CA 1
ATOM 2136 C C . ASP A 1 264 ? -9.194 5.161 -38.150 1.00 71.19 264 ASP A C 1
ATOM 2138 O O . ASP A 1 264 ? -8.092 5.333 -38.671 1.00 71.19 264 ASP A O 1
ATOM 2142 N N . ASN A 1 265 ? -9.367 5.208 -36.825 1.00 66.81 265 ASN A N 1
ATOM 2143 C CA . ASN A 1 265 ? -8.280 5.417 -35.865 1.00 66.81 265 ASN A CA 1
ATOM 2144 C C . ASN A 1 265 ? -7.615 4.116 -35.381 1.00 66.81 265 ASN A C 1
ATOM 2146 O O . ASN A 1 265 ? -6.701 4.168 -34.554 1.00 66.81 265 ASN A O 1
ATOM 2150 N N . TRP A 1 266 ? -8.055 2.957 -35.880 1.00 67.31 266 TRP A N 1
ATOM 2151 C CA . TRP A 1 266 ? -7.433 1.682 -35.549 1.00 67.31 266 TRP A CA 1
ATOM 2152 C C . TRP A 1 266 ? -6.045 1.600 -36.172 1.00 67.31 266 TRP A C 1
ATOM 2154 O O . TRP A 1 266 ? -5.867 1.731 -37.386 1.00 67.31 266 TRP A O 1
ATOM 2164 N N . ASN A 1 267 ? -5.043 1.360 -35.330 1.00 57.34 267 ASN A N 1
ATOM 2165 C CA . ASN A 1 267 ? -3.686 1.151 -35.798 1.00 57.34 267 ASN A CA 1
ATOM 2166 C C . ASN A 1 267 ? -3.577 -0.244 -36.435 1.00 57.34 267 ASN A C 1
ATOM 2168 O O . ASN A 1 267 ? -3.535 -1.257 -35.739 1.00 57.34 267 ASN A O 1
ATOM 2172 N N . LYS A 1 268 ? -3.523 -0.271 -37.770 1.00 52.62 268 LYS A N 1
ATOM 2173 C CA . LYS A 1 268 ? -3.429 -1.492 -38.586 1.00 52.62 268 LYS A CA 1
ATOM 2174 C C . LYS A 1 268 ? -2.102 -2.248 -38.417 1.00 52.62 268 LYS A C 1
ATOM 2176 O O . LYS A 1 268 ? -2.022 -3.409 -38.815 1.00 52.62 268 LYS A O 1
ATOM 2181 N N . ASP A 1 269 ? -1.098 -1.611 -37.813 1.00 46.78 269 ASP A N 1
ATOM 2182 C CA . ASP A 1 269 ? 0.227 -2.183 -37.557 1.00 46.78 269 ASP A CA 1
ATOM 2183 C C . ASP A 1 269 ? 0.351 -2.826 -36.162 1.00 46.78 269 ASP A C 1
ATOM 2185 O O . ASP A 1 269 ? 1.386 -3.413 -35.846 1.00 46.78 269 ASP A O 1
ATOM 2189 N N . LEU A 1 270 ? -0.678 -2.743 -35.306 1.00 44.78 270 LEU A N 1
ATOM 2190 C CA . LEU A 1 270 ? -0.661 -3.422 -34.007 1.00 44.78 270 LEU A CA 1
ATOM 2191 C C . LEU A 1 270 ? -0.898 -4.925 -34.175 1.00 44.78 270 LEU A C 1
ATOM 2193 O O . LEU A 1 270 ? -1.935 -5.352 -34.678 1.00 44.78 270 LEU A O 1
ATOM 2197 N N . HIS A 1 271 ? 0.042 -5.732 -33.684 1.00 44.81 271 HIS A N 1
ATOM 2198 C CA . HIS A 1 271 ? -0.159 -7.167 -33.520 1.00 44.81 271 HIS A CA 1
ATOM 2199 C C . HIS A 1 271 ? -1.248 -7.421 -32.461 1.00 44.81 271 HIS A C 1
ATOM 2201 O O . HIS A 1 271 ? -1.255 -6.828 -31.384 1.00 44.81 271 HIS A O 1
ATOM 2207 N N . ASP A 1 272 ? -2.199 -8.260 -32.844 1.00 51.12 272 ASP A N 1
ATOM 2208 C CA . ASP A 1 272 ? -3.523 -8.475 -32.265 1.00 51.12 272 ASP A CA 1
ATOM 2209 C C . ASP A 1 272 ? -3.595 -8.713 -30.727 1.00 51.12 272 ASP A C 1
ATOM 2211 O O . ASP A 1 272 ? -2.764 -9.404 -30.136 1.00 51.12 272 ASP A O 1
ATOM 2215 N N . ARG A 1 273 ? -4.659 -8.172 -30.095 1.00 47.16 273 ARG A N 1
ATOM 2216 C CA . ARG A 1 273 ? -5.319 -8.727 -28.885 1.00 47.16 273 ARG A CA 1
ATOM 2217 C C . ARG A 1 273 ? -6.849 -8.864 -29.080 1.00 47.16 273 ARG A C 1
ATOM 2219 O O . ARG A 1 273 ? -7.615 -8.600 -28.162 1.00 47.16 273 ARG A O 1
ATOM 2226 N N . GLN A 1 274 ? -7.256 -9.311 -30.267 1.00 45.84 274 GLN A N 1
ATOM 2227 C CA . GLN A 1 274 ? -8.591 -9.605 -30.818 1.00 45.84 274 GLN A CA 1
ATOM 2228 C C . GLN A 1 274 ? -9.209 -8.495 -31.688 1.00 45.84 274 GLN A C 1
ATOM 2230 O O . GLN A 1 274 ? -10.386 -8.160 -31.583 1.00 45.84 274 GLN A O 1
ATOM 2235 N N . GLY A 1 275 ? -8.400 -7.930 -32.590 1.00 43.78 275 GLY A N 1
ATOM 2236 C CA . GLY A 1 275 ? -8.765 -6.798 -33.451 1.00 43.78 275 GLY A CA 1
ATOM 2237 C C . GLY A 1 275 ? -8.011 -6.697 -34.783 1.00 43.78 275 GLY A C 1
ATOM 2238 O O . GLY A 1 275 ? -8.030 -5.632 -35.392 1.00 43.78 275 GLY A O 1
ATOM 2239 N N . THR A 1 276 ? -7.382 -7.791 -35.233 1.00 54.72 276 THR A N 1
ATOM 2240 C CA . THR A 1 276 ? -6.982 -8.077 -36.630 1.00 54.72 276 THR A CA 1
ATOM 2241 C C . THR A 1 276 ? -5.972 -7.130 -37.308 1.00 54.72 276 THR A C 1
ATOM 2243 O O . THR A 1 276 ? -6.148 -6.790 -38.480 1.00 54.72 276 THR A O 1
ATOM 2246 N N . GLY A 1 277 ? -4.876 -6.738 -36.643 1.00 46.75 277 GLY A N 1
ATOM 2247 C CA . GLY A 1 277 ? -3.651 -6.360 -37.384 1.00 46.75 277 GLY A CA 1
ATOM 2248 C C . GLY A 1 277 ? -3.135 -7.532 -38.236 1.00 46.75 277 GLY A C 1
ATOM 2249 O O . GLY A 1 277 ? -3.686 -8.624 -38.115 1.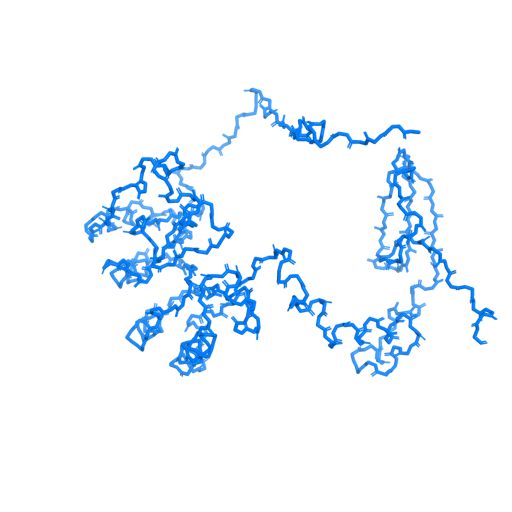00 46.75 277 GLY A O 1
ATOM 2250 N N . LYS A 1 278 ? -2.120 -7.321 -39.102 1.00 36.72 278 LYS A N 1
ATOM 2251 C CA . LYS A 1 278 ? -1.619 -8.315 -40.093 1.00 36.72 278 LYS A CA 1
ATOM 2252 C C . LYS A 1 278 ? -1.846 -9.766 -39.642 1.00 36.72 278 LYS A C 1
ATOM 2254 O O . LYS A 1 278 ? -1.143 -10.254 -38.755 1.00 36.72 278 LYS A O 1
ATOM 2259 N N . THR A 1 279 ? -2.807 -10.443 -40.268 1.00 41.41 279 THR A N 1
ATOM 2260 C CA . THR A 1 279 ? -2.926 -11.898 -40.186 1.00 41.41 279 THR A CA 1
ATOM 2261 C C . THR A 1 279 ? -1.603 -12.475 -40.674 1.00 41.41 279 THR A C 1
ATOM 2263 O O . THR A 1 279 ? -1.143 -12.111 -41.758 1.00 41.41 279 THR A O 1
ATOM 2266 N N . ARG A 1 280 ? -0.945 -13.319 -39.872 1.00 40.75 280 ARG A N 1
ATOM 2267 C CA . ARG A 1 280 ? 0.131 -14.149 -40.421 1.00 40.75 280 ARG A CA 1
ATOM 2268 C C . ARG A 1 280 ? -0.523 -15.061 -41.448 1.00 40.75 280 ARG A C 1
ATOM 2270 O O . ARG A 1 280 ? -1.416 -15.825 -41.093 1.00 40.75 280 ARG A O 1
ATOM 2277 N N . ASP A 1 281 ? -0.120 -14.914 -42.702 1.00 36.66 281 ASP A N 1
ATOM 2278 C CA . ASP A 1 281 ? -0.444 -15.891 -43.727 1.00 36.66 281 ASP A CA 1
ATOM 2279 C C . ASP A 1 281 ? 0.233 -17.207 -43.327 1.00 36.66 281 ASP A C 1
ATOM 2281 O O . ASP A 1 281 ? 1.424 -17.235 -43.005 1.00 36.66 281 ASP A O 1
ATOM 2285 N N . HIS A 1 282 ? -0.536 -18.290 -43.265 1.00 41.69 282 HIS A N 1
ATOM 2286 C CA . HIS A 1 282 ? -0.031 -19.602 -42.859 1.00 41.69 282 HIS A CA 1
ATOM 2287 C C . HIS A 1 282 ? 0.866 -20.243 -43.932 1.00 41.69 282 HIS A C 1
ATOM 2289 O O . HIS A 1 282 ? 1.405 -21.321 -43.698 1.00 41.69 282 HIS A O 1
ATOM 2295 N N . SER A 1 283 ? 1.044 -19.595 -45.088 1.00 33.78 283 SER A N 1
ATOM 2296 C CA . SER A 1 283 ? 1.955 -20.023 -46.154 1.00 33.78 283 SER A CA 1
ATOM 2297 C C . SER A 1 283 ? 3.426 -19.646 -45.939 1.00 33.78 283 SER A C 1
ATOM 2299 O O . SER A 1 283 ? 4.264 -20.081 -46.723 1.00 33.78 283 SER A O 1
ATOM 2301 N N . ASP A 1 284 ? 3.747 -18.847 -44.916 1.00 35.94 284 ASP A N 1
ATOM 2302 C CA . ASP A 1 284 ? 5.119 -18.396 -44.619 1.00 35.94 284 ASP A CA 1
ATOM 2303 C C . ASP A 1 284 ? 5.820 -19.239 -43.523 1.00 35.94 284 ASP A C 1
ATOM 2305 O O . ASP A 1 284 ? 6.722 -18.747 -42.837 1.00 35.94 284 ASP A O 1
ATOM 2309 N N . ILE A 1 285 ? 5.410 -20.504 -43.337 1.00 38.28 285 ILE A N 1
ATOM 2310 C CA . ILE A 1 285 ? 6.094 -21.508 -42.492 1.00 38.28 285 ILE A CA 1
ATOM 2311 C C . ILE A 1 285 ? 6.601 -22.658 -43.361 1.00 38.28 285 ILE A C 1
ATOM 2313 O O . ILE A 1 285 ? 5.785 -23.220 -44.124 1.00 38.28 285 ILE A O 1
#

Foldseek 3Di:
DDDDDPVVVVPPPPPPPPPPPPPDPDDPDDLEAEAAQKLAAPFQFCPQPARHPVCPPPVNHDPVNVDIDGDDLVRLLVVLVVCLVVQHAYEHDDRYALLPHPCSLSNQQSCLVSVHAYEYEHCQLNQDLVNLLSQLVSLHAEYEHEQQAPALVLSCNGTVGRPSVSSVVSLVSSCVSNDPPPPHHYHYDHDDDPSRVCVPPCNDPVNVVCVVCVVVVVQCVPVVSVPPCQVVQQCPWDWDDDPQWTWIDSGPVDIDTHRNVCVVVDDLCDDDPPDDRDDPDPVPD

Radius of gyration: 25.12 Å; chains: 1; bounding box: 48×56×67 Å

pLDDT: mean 82.91, std 19.16, range [33.78, 98.75]

Secondary structure (DSSP, 8-state):
-PPPPHHHHHTT-------TT------SS-SEEE--SBS--S---TT-TTTSTTTTSTTTS-HHHHS--B--HHHHHHHHHHHGGG-PEEES-SSS-GGG-TTHHHHHHHHHHTT-EEEEEE-STT--HHHHHHHHHTT--EEEEE---SSHHHHHHHHS---HHHHHHHHHHHHHHHTT---SEEEEE----TTTGGGSGGGSHHHHHHHHHHHTT-GGGSTTTTT--HHHHTT--EEEEETTEEEEEEETTEEEEEEGGGGGG--TTSPPSSS-SSPPPGGG-